Protein AF-0000000086684716 (afdb_homodimer)

Radius of gyration: 20.8 Å; Cα contacts (8 Å, |Δi|>4): 532; chains: 2; bounding box: 56×61×45 Å

Foldseek 3Di:
DDKWKWKWFAPDWPVLQVCCCVVDPNPFKDWDDDDRDSIIIIMGDADDPDPLVRVVVVCVSSVVSVIQTQFMDPDDQKDALCRVQVLLVHDSVVSVVDCVCCCVFDWDDDPNGTIGGNQSVQVSQCPDDDPSVPVRPPPPHCSRVVVNVVSVVVVVCVVPVVCVVVVCVVVVD/DDKWKWKWFAPDWPVLQVCCCVVDPNPFKDWDDDPRDSIIIIMGDDDDPDPLVRVVVVCVSSVVSVIQTQFMDPDDQKDALCRVQVLLVHDSVVSVPDCVCCCVFDWDDDPNGTIGGNQSVQVSQCPDDDPSVPVRDPPDHCSRVVVNVVSVVVVVCVVPVVCVVVVCVVVVD

Secondary structure (DSSP, 8-state):
-EEEEEEEE-SS-HHHHHHHHHHSS-TTEEE---S--SEEEEEEEE--SSHHHHHHHHHHHHHHTTPEEEEEES--SEE-HHHHHHHHT--HHHHHSS-SSTT-S--EEETTEEEEEHHHHHHHHHHSSSTT----TT---THHHHHHHHHHHHHHHHH-GGGHHHHHHHHT-/-EEEEEEEE-SS-HHHHHHHHHHSS-TTEEE---S--SEEEEEEEE--SSHHHHHHHHHHHHHHTTPEEEEEES--SEE-HHHHHHHHT--HHHHHSS-SSTT-S--EEETTEEEEEHHHHHHHHHHSSSTT----SS---THHHHHHHHHHHHHHHHH-GGGHHHHHHHHT-

pLDDT: mean 77.09, std 14.39, range [44.06, 95.12]

Organism: NCBI:txid175570

Solvent-accessible surface area (backbone atoms only — not comparable to full-atom values): 19116 Å² total; per-residue (Å²): 110,43,77,41,36,37,35,26,40,38,95,53,63,60,74,71,46,46,44,47,44,64,70,41,91,49,81,41,58,46,72,56,88,64,73,90,48,60,55,43,45,33,34,34,58,34,78,47,98,40,64,57,56,30,50,48,52,50,48,51,54,40,42,75,53,69,33,44,70,62,39,44,36,94,65,70,44,53,32,22,60,76,50,50,14,60,55,67,72,40,58,59,71,61,51,68,79,42,56,73,46,64,76,67,43,70,69,43,77,37,78,89,37,63,34,32,42,48,54,48,48,52,53,46,39,69,66,44,86,64,80,63,52,51,70,53,61,91,59,75,61,58,55,45,52,42,51,32,38,27,42,48,39,32,52,49,30,71,75,36,64,84,42,46,64,42,40,34,57,57,52,70,102,111,41,76,40,35,36,35,26,40,37,96,54,64,60,74,70,47,45,44,48,44,64,70,41,91,47,82,41,58,45,71,56,90,62,75,90,48,59,54,43,45,33,35,34,58,33,79,48,96,41,65,57,55,31,50,50,53,49,49,51,53,40,42,75,54,71,31,43,72,62,39,46,37,93,63,72,42,53,31,23,61,75,50,50,14,59,56,65,72,39,56,58,71,59,50,72,77,44,58,71,49,64,75,68,43,70,69,43,76,36,76,90,38,63,34,31,40,47,52,47,48,51,53,45,40,70,67,46,86,65,80,64,52,50,70,53,61,90,59,77,62,59,55,44,50,42,51,31,40,27,42,48,39,33,52,50,31,71,75,36,64,83,43,46,64,42,41,35,58,58,52,71,101

Nearest PDB structures (foldseek):
  7bfe-assembly1_E  TM=6.330E-01  e=3.824E-02  Thermus thermophilus HB8
  6mr3-assembly2_C-2  TM=5.051E-01  e=1.276E-01  Streptococcus mutans UA159
  5vdf-assembly6_C  TM=6.055E-01  e=1.117E+00  Saccharomyces cerevisiae S288C
  1hwu-assembly3_C  TM=4.631E-01  e=5.102E-01  Herbaspirillum seropedicae
  7oya-assembly1_v2  TM=4.044E-01  e=2.040E+00  Danio rerio

Sequence (346 aa):
MFQYGVRVAASRPRDALVAPLVRGTCTDAVVESGPATRRVLVYFDREATSLPAAVVTSVLDLEDSGLDCLAVGPDDDLVTLDVIAPRLGLSPGAVGDGPVFDGAVPAVECGGFRVFRWSDVVAWLRSAPGPAAREPAPAWPPVFAALNLALRLRRLIRADPGLVAAVRDLLGSMFQYGVRVAASRPRDALVAPLVRGTCTDAVVESGPATRRVLVYFDREATSLPAAVVTSVLDLEDSGLDCLAVGPDDDLVTLDVIAPRLGLSPGAVGDGPVFDGAVPAVECGGFRVFRWSDVVAWLRSAPGPAAREPAPAWPPVFAALNLALRLRRLIRADPGLVAAVRDLLGS

Structure (mmCIF, N/CA/C/O backbone):
data_AF-0000000086684716-model_v1
#
loop_
_entity.id
_entity.type
_entity.pdbx_description
1 polymer 'DNA-binding protein'
#
loop_
_atom_site.group_PDB
_atom_site.id
_atom_site.type_symbol
_atom_site.label_atom_id
_atom_site.label_alt_id
_atom_site.label_comp_id
_atom_site.label_asym_id
_atom_site.label_entity_id
_atom_site.label_seq_id
_atom_site.pdbx_PDB_ins_code
_atom_site.Cartn_x
_atom_site.Cartn_y
_atom_site.Cartn_z
_atom_site.occupancy
_atom_site.B_iso_or_equiv
_atom_site.auth_seq_id
_atom_site.auth_comp_id
_atom_site.auth_asym_id
_atom_site.auth_atom_id
_atom_site.pdbx_PDB_model_num
ATOM 1 N N . MET A 1 1 ? -18.016 19.766 3.488 1 92.19 1 MET A N 1
ATOM 2 C CA . MET A 1 1 ? -16.812 20 4.27 1 92.19 1 MET A CA 1
ATOM 3 C C . MET A 1 1 ? -16.234 18.688 4.777 1 92.19 1 MET A C 1
ATOM 5 O O . MET A 1 1 ? -16.969 17.828 5.285 1 92.19 1 MET A O 1
ATOM 9 N N . PHE A 1 2 ? -14.922 18.516 4.473 1 91.56 2 PHE A N 1
ATOM 10 C CA . PHE A 1 2 ? -14.25 17.281 4.883 1 91.56 2 PHE A CA 1
ATOM 11 C C . PHE A 1 2 ? -13.078 17.578 5.809 1 91.56 2 PHE A C 1
ATOM 13 O O . PHE A 1 2 ? -12.352 18.562 5.598 1 91.56 2 PHE A O 1
ATOM 20 N N . GLN A 1 3 ? -12.969 16.781 6.895 1 90.31 3 GLN A N 1
ATOM 21 C CA . GLN A 1 3 ? -11.883 16.938 7.863 1 90.31 3 GLN A CA 1
ATOM 22 C C . GLN A 1 3 ? -10.953 15.727 7.848 1 90.31 3 GLN A C 1
ATOM 24 O O . GLN A 1 3 ? -11.414 14.586 7.918 1 90.31 3 GLN A O 1
ATOM 29 N N . TYR A 1 4 ? -9.719 15.984 7.621 1 90.5 4 TYR A N 1
ATOM 30 C CA . TYR A 1 4 ? -8.695 14.945 7.574 1 90.5 4 TYR A CA 1
ATOM 31 C C . TYR A 1 4 ? -7.309 15.531 7.824 1 90.5 4 TYR A C 1
ATOM 33 O O . TYR A 1 4 ? -7.152 16.75 7.934 1 90.5 4 TYR A O 1
ATOM 41 N N . GLY A 1 5 ? -6.363 14.656 8.055 1 89.88 5 GLY A N 1
ATOM 42 C CA . GLY A 1 5 ? -4.973 15.047 8.234 1 89.88 5 GLY A CA 1
ATOM 43 C C . GLY A 1 5 ? -4.059 14.539 7.141 1 89.88 5 GLY A C 1
ATOM 44 O O . GLY A 1 5 ? -4.281 13.453 6.594 1 89.88 5 GLY A O 1
ATOM 45 N N . VAL A 1 6 ? -3.104 15.344 6.812 1 88.56 6 VAL A N 1
ATOM 46 C CA . VAL A 1 6 ? -2.068 14.938 5.871 1 88.56 6 VAL A CA 1
ATOM 47 C C . VAL A 1 6 ? -0.703 14.969 6.555 1 88.56 6 VAL A C 1
ATOM 49 O O . VAL A 1 6 ? -0.29 16 7.078 1 88.56 6 VAL A O 1
ATOM 52 N N . ARG A 1 7 ? -0.131 13.797 6.551 1 85.94 7 ARG A N 1
ATOM 53 C CA . ARG A 1 7 ? 1.248 13.742 7.027 1 85.94 7 ARG A CA 1
ATOM 54 C C . ARG A 1 7 ? 2.221 14.188 5.941 1 85.94 7 ARG A C 1
ATOM 56 O O . ARG A 1 7 ? 2.15 13.719 4.805 1 85.94 7 ARG A O 1
ATOM 63 N N . VAL A 1 8 ? 3.094 15.109 6.34 1 83.94 8 VAL A N 1
ATOM 64 C CA . VAL A 1 8 ? 4.016 15.656 5.352 1 83.94 8 VAL A CA 1
ATOM 65 C C . VAL A 1 8 ? 5.449 15.562 5.871 1 83.94 8 VAL A C 1
ATOM 67 O O . VAL A 1 8 ? 5.676 15.523 7.082 1 83.94 8 VAL A O 1
ATOM 70 N N . ALA A 1 9 ? 6.344 15.172 4.93 1 76.06 9 ALA A N 1
ATOM 71 C CA . ALA A 1 9 ? 7.773 15.25 5.219 1 76.06 9 ALA A CA 1
ATOM 72 C C . ALA A 1 9 ? 8.336 16.609 4.812 1 76.06 9 ALA A C 1
ATOM 74 O O . ALA A 1 9 ? 7.977 17.156 3.768 1 76.06 9 ALA A O 1
ATOM 75 N N . ALA A 1 10 ? 8.938 17.219 5.863 1 61.56 10 ALA A N 1
ATOM 76 C CA . ALA A 1 10 ? 9.57 18.5 5.57 1 61.56 10 ALA A CA 1
ATOM 77 C C . ALA A 1 10 ? 11.086 18.406 5.66 1 61.56 10 ALA A C 1
ATOM 79 O O . ALA A 1 10 ? 11.625 17.781 6.586 1 61.56 10 ALA A O 1
ATOM 80 N N . SER A 1 11 ? 11.711 18.531 4.441 1 58.75 11 SER A N 1
ATOM 81 C CA . SER A 1 11 ? 13.172 18.609 4.465 1 58.75 11 SER A CA 1
ATOM 82 C C . SER A 1 11 ? 13.641 19.844 5.23 1 58.75 11 SER A C 1
ATOM 84 O O . SER A 1 11 ? 14.812 19.953 5.594 1 58.75 11 SER A O 1
ATOM 86 N N . ARG A 1 12 ? 12.781 20.781 5.426 1 59.81 12 ARG A N 1
ATOM 87 C CA . ARG A 1 12 ? 13.133 22.031 6.082 1 59.81 12 ARG A CA 1
ATOM 88 C C . ARG A 1 12 ? 12.477 22.141 7.453 1 59.81 12 ARG A C 1
ATOM 90 O O . ARG A 1 12 ? 11.484 21.453 7.727 1 59.81 12 ARG A O 1
ATOM 97 N N . PRO A 1 13 ? 13.156 23 8.227 1 59.03 13 PRO A N 1
ATOM 98 C CA . PRO A 1 13 ? 12.555 23.234 9.547 1 59.03 13 PRO A CA 1
ATOM 99 C C . PRO A 1 13 ? 11.086 23.641 9.461 1 59.03 13 PRO A C 1
ATOM 101 O O . PRO A 1 13 ? 10.688 24.312 8.508 1 59.03 13 PRO A O 1
ATOM 104 N N . ARG A 1 14 ? 10.273 23.125 10.359 1 59.31 14 ARG A N 1
ATOM 105 C CA . ARG A 1 14 ? 8.828 23.312 10.469 1 59.31 14 ARG A CA 1
ATOM 106 C C . ARG A 1 14 ? 8.438 24.75 10.203 1 59.31 14 ARG A C 1
ATOM 108 O O . ARG A 1 14 ? 7.453 25.031 9.516 1 59.31 14 ARG A O 1
ATOM 115 N N . ASP A 1 15 ? 9.148 25.609 10.859 1 59.94 15 ASP A N 1
ATOM 116 C CA . ASP A 1 15 ? 8.789 27.016 10.781 1 59.94 15 ASP A CA 1
ATOM 117 C C . ASP A 1 15 ? 8.789 27.516 9.336 1 59.94 15 ASP A C 1
ATOM 119 O O . ASP A 1 15 ? 7.988 28.375 8.969 1 59.94 15 ASP A O 1
ATOM 123 N N . ALA A 1 16 ? 9.602 26.953 8.609 1 59.03 16 ALA A N 1
ATOM 124 C CA . ALA A 1 16 ? 9.703 27.406 7.223 1 59.03 16 ALA A CA 1
ATOM 125 C C . ALA A 1 16 ? 8.586 26.812 6.371 1 59.03 16 ALA A C 1
ATOM 127 O O . ALA A 1 16 ? 8.305 27.297 5.273 1 59.03 16 ALA A O 1
ATOM 128 N N . LEU A 1 17 ? 8.047 25.828 6.867 1 58.56 17 LEU A N 1
ATOM 129 C CA . LEU A 1 17 ? 7.051 25.109 6.086 1 58.56 17 LEU A CA 1
ATOM 130 C C . LEU A 1 17 ? 5.664 25.703 6.277 1 58.56 17 LEU A C 1
ATOM 132 O O . LEU A 1 17 ? 4.867 25.75 5.34 1 58.56 17 LEU A O 1
ATOM 136 N N . VAL A 1 18 ? 5.492 26.109 7.492 1 60.69 18 VAL A N 1
ATOM 137 C CA . VAL A 1 18 ? 4.148 26.516 7.887 1 60.69 18 VAL A CA 1
ATOM 138 C C . VAL A 1 18 ? 3.838 27.906 7.34 1 60.69 18 VAL A C 1
ATOM 140 O O . VAL A 1 18 ? 2.689 28.203 7.008 1 60.69 18 VAL A O 1
ATOM 143 N N . ALA A 1 19 ? 4.965 28.578 7.203 1 61.38 19 ALA A N 1
ATOM 144 C CA . ALA A 1 19 ? 4.723 29.969 6.836 1 61.38 19 ALA A CA 1
ATOM 145 C C . ALA A 1 19 ? 3.975 30.062 5.508 1 61.38 19 ALA A C 1
ATOM 147 O O . ALA A 1 19 ? 2.994 30.812 5.395 1 61.38 19 ALA A O 1
ATOM 148 N N . PRO A 1 20 ? 4.414 29.312 4.613 1 58.75 20 PRO A N 1
ATOM 149 C CA . PRO A 1 20 ? 3.684 29.5 3.355 1 58.75 20 PRO A CA 1
ATOM 150 C C . PRO A 1 20 ? 2.244 29 3.436 1 58.75 20 PRO A C 1
ATOM 152 O O . PRO A 1 20 ? 1.36 29.531 2.762 1 58.75 20 PRO A O 1
ATOM 155 N N . LEU A 1 21 ? 2.086 27.922 4.121 1 64.56 21 LEU A N 1
ATOM 156 C CA . LEU A 1 21 ? 0.72 27.422 4.238 1 64.56 21 LEU A CA 1
ATOM 157 C C . LEU A 1 21 ? -0.169 28.438 4.957 1 64.56 21 LEU A C 1
ATOM 159 O O . LEU A 1 21 ? -1.332 28.609 4.59 1 64.56 21 LEU A O 1
ATOM 163 N N . VAL A 1 22 ? 0.497 29.031 5.938 1 57.78 22 VAL A N 1
ATOM 164 C CA . VAL A 1 22 ? -0.258 29.984 6.746 1 57.78 22 VAL A CA 1
ATOM 165 C C . VAL A 1 22 ? -0.43 31.297 5.977 1 57.78 22 VAL A C 1
ATOM 167 O O . VAL A 1 22 ? -1.481 31.938 6.059 1 57.78 22 VAL A O 1
ATOM 170 N N . ARG A 1 23 ? 0.689 31.578 5.387 1 58 23 ARG A N 1
ATOM 171 C CA . ARG A 1 23 ?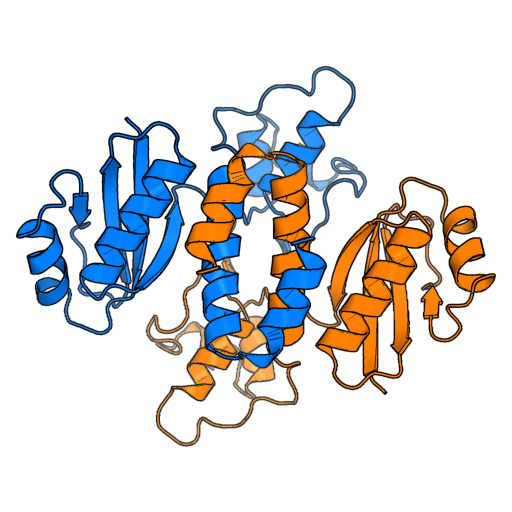 0.604 32.875 4.711 1 58 23 ARG A CA 1
ATOM 172 C C . ARG A 1 23 ? -0.192 32.75 3.416 1 58 23 ARG A C 1
ATOM 174 O O . ARG A 1 23 ? -0.684 33.75 2.893 1 58 23 ARG A O 1
ATOM 181 N N . GLY A 1 24 ? -0.236 31.547 2.918 1 58.28 24 GLY A N 1
ATOM 182 C CA . GLY A 1 24 ? -0.913 31.438 1.635 1 58.28 24 GLY A CA 1
ATOM 183 C C . GLY A 1 24 ? -2.418 31.297 1.764 1 58.28 24 GLY A C 1
ATOM 184 O O . GLY A 1 24 ? -2.996 31.672 2.783 1 58.28 24 GLY A O 1
ATOM 185 N N . THR A 1 25 ? -2.986 30.938 0.645 1 62.62 25 THR A N 1
ATOM 186 C CA . THR A 1 25 ? -4.418 30.875 0.377 1 62.62 25 THR A CA 1
ATOM 187 C C . THR A 1 25 ? -5.031 29.641 1.024 1 62.62 25 THR A C 1
ATOM 189 O O . THR A 1 25 ? -6.242 29.422 0.945 1 62.62 25 THR A O 1
ATOM 192 N N . CYS A 1 26 ? -4.066 28.906 1.756 1 74.06 26 CYS A N 1
ATOM 193 C CA . CYS A 1 26 ? -4.684 27.75 2.393 1 74.06 26 CYS A CA 1
ATOM 194 C C . CYS A 1 26 ? -5.219 28.109 3.773 1 74.06 26 CYS A C 1
ATOM 196 O O . CYS A 1 26 ? -4.473 28.094 4.754 1 74.06 26 CYS A O 1
ATOM 198 N N . THR A 1 27 ? -6.48 28.547 3.949 1 79.5 27 THR A N 1
ATOM 199 C CA . THR A 1 27 ? -7.078 29.062 5.176 1 79.5 27 THR A CA 1
ATOM 200 C C . THR A 1 27 ? -7.781 27.953 5.945 1 79.5 27 THR A C 1
ATOM 202 O O . THR A 1 27 ? -8.297 28.172 7.043 1 79.5 27 THR A O 1
ATOM 205 N N . ASP A 1 28 ? -7.727 26.844 5.41 1 89.81 28 ASP A N 1
ATOM 206 C CA . ASP A 1 28 ? -8.5 25.766 6.027 1 89.81 28 ASP A CA 1
ATOM 207 C C . ASP A 1 28 ? -7.578 24.688 6.57 1 89.81 28 ASP A C 1
ATOM 209 O O . ASP A 1 28 ? -7.984 23.516 6.691 1 89.81 28 ASP A O 1
ATOM 213 N N . ALA A 1 29 ? -6.281 25.062 6.789 1 89 29 ALA A N 1
ATOM 214 C CA . ALA A 1 29 ? -5.289 24.109 7.27 1 89 29 ALA A CA 1
ATOM 215 C C . ALA A 1 29 ? -4.684 24.562 8.594 1 89 29 ALA A C 1
ATOM 217 O O . ALA A 1 29 ? -4.461 25.75 8.812 1 89 29 ALA A O 1
ATOM 218 N N . VAL A 1 30 ? -4.453 23.547 9.492 1 83.69 30 VAL A N 1
ATOM 219 C CA . VAL A 1 30 ? -3.768 23.781 10.758 1 83.69 30 VAL A CA 1
ATOM 220 C C . VAL A 1 30 ? -2.602 22.812 10.914 1 83.69 30 VAL A C 1
ATOM 222 O O . VAL A 1 30 ? -2.777 21.594 10.781 1 83.69 30 VAL A O 1
ATOM 225 N N . VAL A 1 31 ? -1.445 23.312 11.094 1 80.75 31 VAL A N 1
ATOM 226 C CA . VAL A 1 31 ? -0.27 22.469 11.297 1 80.75 31 VAL A CA 1
ATOM 227 C C . VAL A 1 31 ? -0.172 22.062 12.766 1 80.75 31 VAL A C 1
ATOM 229 O O . VAL A 1 31 ? -0.285 22.906 13.656 1 80.75 31 VAL A O 1
ATOM 232 N N . GLU A 1 32 ? -0.204 20.703 12.906 1 77.44 32 GLU A N 1
ATOM 233 C CA . GLU A 1 32 ? -0.081 20.203 14.273 1 77.44 32 GLU A CA 1
ATOM 234 C C . GLU A 1 32 ? 1.188 20.734 14.938 1 77.44 32 GLU A C 1
ATOM 236 O O . GLU A 1 32 ? 2.238 20.828 14.297 1 77.44 32 GLU A O 1
ATOM 241 N N . SER A 1 33 ? 0.919 21.219 16.203 1 62.5 33 SER A N 1
ATOM 242 C CA . SER A 1 33 ? 2.006 21.703 17.047 1 62.5 33 SER A CA 1
ATOM 243 C C . SER A 1 33 ? 2.812 20.547 17.625 1 62.5 33 SER A C 1
ATOM 245 O O . SER A 1 33 ? 2.271 19.469 17.859 1 62.5 33 SER A O 1
ATOM 247 N N . GLY A 1 34 ? 4.074 20.266 17.141 1 58.09 34 GLY A N 1
ATOM 248 C CA . GLY A 1 34 ? 4.879 19.25 17.797 1 58.09 34 GLY A CA 1
ATOM 249 C C . GLY A 1 34 ? 6.359 19.375 17.5 1 58.09 34 GLY A C 1
ATOM 250 O O . GLY A 1 34 ? 6.781 20.297 16.812 1 58.09 34 GLY A O 1
ATOM 251 N N . PRO A 1 35 ? 6.957 18.594 18.344 1 55.22 35 PRO A N 1
ATOM 252 C CA . PRO A 1 35 ? 8.406 18.688 18.203 1 55.22 35 PRO A CA 1
ATOM 253 C C . PRO A 1 35 ? 8.867 18.594 16.75 1 55.22 35 PRO A C 1
ATOM 255 O O . PRO A 1 35 ? 8.148 18.062 15.906 1 55.22 35 PRO A O 1
ATOM 258 N N . ALA A 1 36 ? 9.836 19.438 16.641 1 51.44 36 ALA A N 1
ATOM 259 C CA . ALA A 1 36 ? 10.477 19.531 15.328 1 51.44 36 ALA A CA 1
ATOM 260 C C . ALA A 1 36 ? 10.781 18.141 14.766 1 51.44 36 ALA A C 1
ATOM 262 O O . ALA A 1 36 ? 11.664 17.438 15.266 1 51.44 36 ALA A O 1
ATOM 263 N N . THR A 1 37 ? 9.711 17.359 14.32 1 59.56 37 THR A N 1
ATOM 264 C CA . THR A 1 37 ? 10.078 16.172 13.578 1 59.56 37 THR A CA 1
ATOM 265 C C . THR A 1 37 ? 10.039 16.422 12.07 1 59.56 37 THR A C 1
ATOM 267 O O . THR A 1 37 ? 9.594 17.484 11.633 1 59.56 37 THR A O 1
ATOM 270 N N . ARG A 1 38 ? 10.922 15.727 11.359 1 64.38 38 ARG A N 1
ATOM 271 C CA . ARG A 1 38 ? 10.945 15.789 9.906 1 64.38 38 ARG A CA 1
ATOM 272 C C . ARG A 1 38 ? 9.586 15.414 9.312 1 64.38 38 ARG A C 1
ATOM 274 O O . ARG A 1 38 ? 9.391 15.484 8.102 1 64.38 38 ARG A O 1
ATOM 281 N N . ARG A 1 39 ? 8.641 15.195 10.266 1 71.56 39 ARG A N 1
ATOM 282 C CA . ARG A 1 39 ? 7.301 14.852 9.789 1 71.56 39 ARG A CA 1
ATOM 283 C C . ARG A 1 39 ? 6.23 15.594 10.578 1 71.56 39 ARG A C 1
ATOM 285 O O . ARG A 1 39 ? 6.297 15.672 11.812 1 71.56 39 ARG A O 1
ATOM 292 N N . VAL A 1 40 ? 5.441 16.375 9.875 1 77.75 40 VAL A N 1
ATOM 293 C CA . VAL A 1 40 ? 4.406 17.203 10.484 1 77.75 40 VAL A CA 1
ATOM 294 C C . VAL A 1 40 ? 3.033 16.766 9.984 1 77.75 40 VAL A C 1
ATOM 296 O O . VAL A 1 40 ? 2.902 16.281 8.859 1 77.75 40 VAL A O 1
ATOM 299 N N . LEU A 1 41 ? 2.121 16.828 10.938 1 85 41 LEU A N 1
ATOM 300 C CA . LEU A 1 41 ? 0.731 16.594 10.57 1 85 41 LEU A CA 1
ATOM 301 C C . LEU A 1 41 ? 0.005 17.906 10.305 1 85 41 LEU A C 1
ATOM 303 O O . LEU A 1 41 ? 0.074 18.828 11.125 1 85 41 LEU A O 1
ATOM 307 N N . VAL A 1 42 ? -0.596 17.969 9.125 1 87.38 42 VAL A N 1
ATOM 308 C CA . VAL A 1 42 ? -1.408 19.125 8.758 1 87.38 42 VAL A CA 1
ATOM 309 C C . VAL A 1 42 ? -2.881 18.719 8.703 1 87.38 42 VAL A C 1
ATOM 311 O O . VAL A 1 42 ? -3.258 17.828 7.949 1 87.38 42 VAL A O 1
ATOM 314 N N . TYR A 1 43 ? -3.648 19.406 9.508 1 89.56 43 TYR A N 1
ATOM 315 C CA . TYR A 1 43 ? -5.082 19.141 9.523 1 89.56 43 TYR A CA 1
ATOM 316 C C . TYR A 1 43 ? -5.82 20.078 8.57 1 89.56 43 TYR A C 1
ATOM 318 O O . TYR A 1 43 ? -5.527 21.266 8.516 1 89.56 43 TYR A O 1
ATOM 326 N N . PHE A 1 44 ? -6.781 19.469 7.848 1 91.31 44 PHE A N 1
ATOM 327 C CA . PHE A 1 44 ? -7.559 20.25 6.895 1 91.31 44 PHE A CA 1
ATOM 328 C C . PHE A 1 44 ? -9.039 20.234 7.258 1 91.31 44 PHE A C 1
ATOM 330 O O . PHE A 1 44 ? -9.562 19.203 7.711 1 91.31 44 PHE A O 1
ATOM 337 N N . ASP A 1 45 ? -9.68 21.359 7.148 1 92.88 45 ASP A N 1
ATOM 338 C CA . ASP A 1 45 ? -11.125 21.516 7.012 1 92.88 45 ASP A CA 1
ATOM 339 C C . ASP A 1 45 ? -11.492 22.078 5.641 1 92.88 45 ASP A C 1
ATOM 341 O O . ASP A 1 45 ? -11.789 23.266 5.512 1 92.88 45 ASP A O 1
ATOM 345 N N . ARG A 1 46 ? -11.594 21.219 4.629 1 92 46 ARG A N 1
ATOM 346 C CA . ARG A 1 46 ? -11.602 21.641 3.234 1 92 46 ARG A CA 1
ATOM 347 C C . ARG A 1 46 ? -12.992 21.484 2.623 1 92 46 ARG A C 1
ATOM 349 O O . ARG A 1 46 ? -13.609 20.422 2.756 1 92 46 ARG A O 1
ATOM 356 N N . GLU A 1 47 ? -13.469 22.562 2.039 1 93.31 47 GLU A N 1
ATOM 357 C CA . GLU A 1 47 ? -14.688 22.484 1.235 1 93.31 47 GLU A CA 1
ATOM 358 C C . GLU A 1 47 ? -14.391 21.891 -0.144 1 93.31 47 GLU A C 1
ATOM 360 O O . GLU A 1 47 ? -13.523 22.391 -0.865 1 93.31 47 GLU A O 1
ATOM 365 N N . ALA A 1 48 ? -15.102 20.812 -0.456 1 94.75 48 ALA A N 1
ATOM 366 C CA . ALA A 1 48 ? -14.984 20.156 -1.755 1 94.75 48 ALA A CA 1
ATOM 367 C C . ALA A 1 48 ? -16.25 19.359 -2.082 1 94.75 48 ALA A C 1
ATOM 369 O O . ALA A 1 48 ? -17.125 19.219 -1.235 1 94.75 48 ALA A O 1
ATOM 370 N N . THR A 1 49 ? -16.344 18.891 -3.332 1 94.62 49 THR A N 1
ATOM 371 C CA . THR A 1 49 ? -17.5 18.141 -3.775 1 94.62 49 THR A CA 1
ATOM 372 C C . THR A 1 49 ? -17.438 16.703 -3.268 1 94.62 49 THR A C 1
ATOM 374 O O . THR A 1 49 ? -18.453 16 -3.219 1 94.62 49 THR A O 1
ATOM 377 N N . SER A 1 50 ? -16.234 16.266 -2.893 1 92.94 50 SER A N 1
ATOM 378 C CA . SER A 1 50 ? -16.016 14.914 -2.375 1 92.94 50 SER A CA 1
ATOM 379 C C . SER A 1 50 ? -14.75 14.836 -1.536 1 92.94 50 SER A C 1
ATOM 381 O O . SER A 1 50 ? -13.898 15.719 -1.611 1 92.94 50 SER A O 1
ATOM 383 N N . LEU A 1 51 ? -14.648 13.805 -0.782 1 91.25 51 LEU A N 1
ATOM 384 C CA . LEU A 1 51 ? -13.469 13.609 0.057 1 91.25 51 LEU A CA 1
ATOM 385 C C . LEU A 1 51 ? -12.219 13.43 -0.795 1 91.25 51 LEU A C 1
ATOM 387 O O . LEU A 1 51 ? -11.195 14.062 -0.541 1 91.25 51 LEU A O 1
ATOM 391 N N . PRO A 1 52 ? -12.281 12.625 -1.87 1 93.62 52 PRO A N 1
ATOM 392 C CA . PRO A 1 52 ? -11.094 12.523 -2.717 1 93.62 52 PRO A CA 1
ATOM 393 C C . PRO A 1 52 ? -10.664 13.867 -3.309 1 93.62 52 PRO A C 1
ATOM 395 O O . PRO A 1 52 ? -9.469 14.172 -3.357 1 93.62 52 PRO A O 1
ATOM 398 N N . ALA A 1 53 ? -11.641 14.617 -3.686 1 94.56 53 ALA A N 1
ATOM 399 C CA . ALA A 1 53 ? -11.32 15.93 -4.242 1 94.56 53 ALA A CA 1
ATOM 400 C C . ALA A 1 53 ? -10.656 16.812 -3.193 1 94.56 53 ALA A C 1
ATOM 402 O O . ALA A 1 53 ? -9.711 17.547 -3.5 1 94.56 53 ALA A O 1
ATOM 403 N N . ALA A 1 54 ? -11.188 16.734 -2.002 1 94.44 54 ALA A N 1
ATOM 404 C CA . ALA A 1 54 ? -10.617 17.516 -0.913 1 94.44 54 ALA A CA 1
ATOM 405 C C . ALA A 1 54 ? -9.156 17.141 -0.673 1 94.44 54 ALA A C 1
ATOM 407 O O . ALA A 1 54 ? -8.297 18 -0.523 1 94.44 54 ALA A O 1
ATOM 408 N N . VAL A 1 55 ? -8.852 15.898 -0.695 1 93.5 55 VAL A N 1
ATOM 409 C CA . VAL A 1 55 ? -7.504 15.406 -0.429 1 93.5 55 VAL A CA 1
ATOM 410 C C . VAL A 1 55 ? -6.574 15.812 -1.57 1 93.5 55 VAL A C 1
ATOM 412 O O . VAL A 1 55 ? -5.473 16.312 -1.334 1 93.5 55 VAL A O 1
ATOM 415 N N . VAL A 1 56 ? -7.031 15.695 -2.773 1 95.12 56 VAL A N 1
ATOM 416 C CA . VAL A 1 56 ? -6.199 16.016 -3.928 1 95.12 56 VAL A CA 1
ATOM 417 C C . VAL A 1 56 ? -5.805 17.484 -3.891 1 95.12 56 VAL A C 1
ATOM 419 O O . VAL A 1 56 ? -4.629 17.828 -4.047 1 95.12 56 VAL A O 1
ATOM 422 N N . THR A 1 57 ? -6.781 18.312 -3.643 1 93.12 57 THR A N 1
ATOM 423 C CA . THR A 1 57 ? -6.5 19.75 -3.646 1 93.12 57 THR A CA 1
ATOM 424 C C . THR A 1 57 ? -5.59 20.125 -2.479 1 93.12 57 THR A C 1
ATOM 426 O O . THR A 1 57 ? -4.73 21 -2.607 1 93.12 57 THR A O 1
ATOM 429 N N . SER A 1 58 ? -5.785 19.469 -1.368 1 92.69 58 SER A N 1
ATOM 430 C CA . SER A 1 58 ? -4.914 19.75 -0.235 1 92.69 58 SER A CA 1
ATOM 431 C C . SER A 1 58 ? -3.486 19.297 -0.498 1 92.69 58 SER A C 1
ATOM 433 O O . SER A 1 58 ? -2.527 19.953 -0.095 1 92.69 58 SER A O 1
ATOM 435 N N . VAL A 1 59 ? -3.311 18.156 -1.146 1 91.88 59 VAL A N 1
ATOM 436 C CA . VAL A 1 59 ? -1.988 17.641 -1.496 1 91.88 59 VAL A CA 1
ATOM 437 C C . VAL A 1 59 ? -1.292 18.625 -2.439 1 91.88 59 VAL A C 1
ATOM 439 O O . VAL A 1 59 ? -0.112 18.938 -2.262 1 91.88 59 VAL A O 1
ATOM 442 N N . LEU A 1 60 ? -2.027 19.172 -3.408 1 89.75 60 LEU A N 1
ATOM 443 C CA . LEU A 1 60 ? -1.468 20.141 -4.34 1 89.75 60 LEU A CA 1
ATOM 444 C C . LEU A 1 60 ? -1.028 21.406 -3.604 1 89.75 60 LEU A C 1
ATOM 446 O O . LEU A 1 60 ? 0.058 21.938 -3.859 1 89.75 60 LEU A O 1
ATOM 450 N N . ASP A 1 61 ? -1.834 21.844 -2.709 1 87.75 61 ASP A N 1
ATOM 451 C CA . ASP A 1 61 ? -1.5 23.031 -1.934 1 87.75 61 ASP A CA 1
ATOM 452 C C . ASP A 1 61 ? -0.228 22.812 -1.116 1 87.75 61 ASP A C 1
ATOM 454 O O . ASP A 1 61 ? 0.638 23.688 -1.063 1 87.75 61 ASP A O 1
ATOM 458 N N . LEU A 1 62 ? -0.169 21.672 -0.5 1 88.06 62 L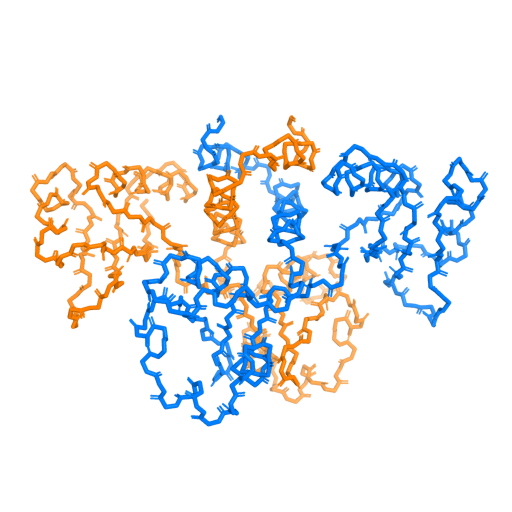EU A N 1
ATOM 459 C CA . LEU A 1 62 ? 0.992 21.359 0.327 1 88.06 62 LEU A CA 1
ATOM 460 C C . LEU A 1 62 ? 2.252 21.25 -0.524 1 88.06 62 LEU A C 1
ATOM 462 O O . LEU A 1 62 ? 3.301 21.797 -0.161 1 88.06 62 LEU A O 1
ATOM 466 N N . GLU A 1 63 ? 2.17 20.594 -1.604 1 86.31 63 GLU A N 1
ATOM 467 C CA . GLU A 1 63 ? 3.33 20.422 -2.469 1 86.31 63 GLU A CA 1
ATOM 468 C C . GLU A 1 63 ? 3.764 21.734 -3.102 1 86.31 63 GLU A C 1
ATOM 470 O O . GLU A 1 63 ? 4.957 21.969 -3.299 1 86.31 63 GLU A O 1
ATOM 475 N N . ASP A 1 64 ? 2.814 22.562 -3.42 1 83.62 64 ASP A N 1
ATOM 476 C CA . ASP A 1 64 ? 3.121 23.891 -3.922 1 83.62 64 ASP A CA 1
ATOM 477 C C . ASP A 1 64 ? 3.881 24.719 -2.881 1 83.62 64 ASP A C 1
ATOM 479 O O . ASP A 1 64 ? 4.602 25.656 -3.227 1 83.62 64 ASP A O 1
ATOM 483 N N . SER A 1 65 ? 3.75 24.328 -1.685 1 79.38 65 SER A N 1
ATOM 484 C CA . SER A 1 65 ? 4.438 25.031 -0.598 1 79.38 65 SER A CA 1
ATOM 485 C C . SER A 1 65 ? 5.762 24.344 -0.26 1 79.38 65 SER A C 1
ATOM 487 O O . SER A 1 65 ? 6.41 24.703 0.725 1 79.38 65 SER A O 1
ATOM 489 N N . GLY A 1 66 ? 6.066 23.266 -0.974 1 79.69 66 GLY A N 1
ATOM 490 C CA . GLY A 1 66 ? 7.363 22.641 -0.808 1 79.69 66 GLY A CA 1
ATOM 491 C C . GLY A 1 66 ? 7.328 21.453 0.136 1 79.69 66 GLY A C 1
ATOM 492 O O . GLY A 1 66 ? 8.375 20.953 0.566 1 79.69 66 GLY A O 1
ATOM 493 N N . LEU A 1 67 ? 6.141 21.016 0.492 1 82.31 67 LEU A N 1
ATOM 494 C CA . LEU A 1 67 ? 6 19.875 1.394 1 82.31 67 LEU A CA 1
ATOM 495 C C . LEU A 1 67 ? 5.672 18.609 0.618 1 82.31 67 LEU A C 1
ATOM 497 O O . LEU A 1 67 ? 4.902 18.641 -0.345 1 82.31 67 LEU A O 1
ATOM 501 N N . ASP A 1 68 ? 6.273 17.5 1.043 1 84.62 68 ASP A N 1
ATOM 502 C CA . ASP A 1 68 ? 5.98 16.203 0.449 1 84.62 68 ASP A CA 1
ATOM 503 C C . ASP A 1 68 ? 4.93 15.453 1.262 1 84.62 68 ASP A C 1
ATOM 505 O O . ASP A 1 68 ? 5.113 15.211 2.455 1 84.62 68 ASP A O 1
ATOM 509 N N . CYS A 1 69 ? 3.881 15.18 0.579 1 89.19 69 CYS A N 1
ATOM 510 C CA . CYS A 1 69 ? 2.805 14.469 1.262 1 89.19 69 CYS A CA 1
ATOM 511 C C . CYS A 1 69 ? 3.115 12.977 1.368 1 89.19 69 CYS A C 1
ATOM 513 O O . CYS A 1 69 ? 3.381 12.32 0.359 1 89.19 69 CYS A O 1
ATOM 515 N N . LEU A 1 70 ? 3.041 12.461 2.576 1 85.81 70 LEU A N 1
ATOM 516 C CA . LEU A 1 70 ? 3.41 11.07 2.832 1 85.81 70 LEU A CA 1
ATOM 517 C C . LEU A 1 70 ? 2.172 10.195 2.941 1 85.81 70 LEU A C 1
ATOM 519 O O . LEU A 1 70 ? 2.15 9.078 2.418 1 85.81 70 LEU A O 1
ATOM 523 N N . ALA A 1 71 ? 1.214 10.68 3.611 1 88.75 71 ALA A N 1
ATOM 524 C CA . ALA A 1 71 ? -0 9.891 3.83 1 88.75 71 ALA A CA 1
ATOM 525 C C . ALA A 1 71 ? -1.154 10.781 4.277 1 88.75 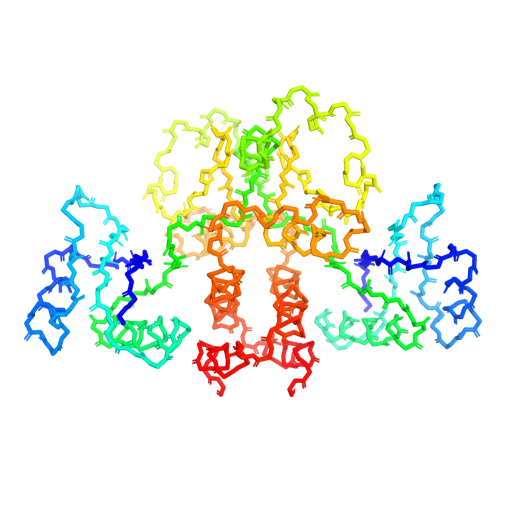71 ALA A C 1
ATOM 527 O O . ALA A 1 71 ? -0.935 11.875 4.816 1 88.75 71 ALA A O 1
ATOM 528 N N . VAL A 1 72 ? -2.297 10.305 3.992 1 90.06 72 VAL A N 1
ATOM 529 C CA . VAL A 1 72 ? -3.512 10.992 4.418 1 90.06 72 VAL A CA 1
ATOM 530 C C . VAL A 1 72 ? -4.281 10.117 5.402 1 90.06 72 VAL A C 1
ATOM 532 O O . VAL A 1 72 ? -4.301 8.891 5.27 1 90.06 72 VAL A O 1
ATOM 535 N N . GLY A 1 73 ? -4.699 10.625 6.48 1 81.5 73 GLY A N 1
ATOM 536 C CA . GLY A 1 73 ? -5.41 9.867 7.496 1 81.5 73 GLY A CA 1
ATOM 537 C C . GLY A 1 73 ? -6.754 10.469 7.859 1 81.5 73 GLY A C 1
ATOM 538 O O . GLY A 1 73 ? -7.184 11.453 7.25 1 81.5 73 GLY A O 1
ATOM 539 N N . PRO A 1 74 ? -7.473 9.859 8.938 1 61.66 74 PRO A N 1
ATOM 540 C CA . PRO A 1 74 ? -7.047 9.188 10.172 1 61.66 74 PRO A CA 1
ATOM 541 C C . PRO A 1 74 ? -6.645 7.727 9.938 1 61.66 74 PRO A C 1
ATOM 543 O O . PRO A 1 74 ? -6.074 7.094 10.828 1 61.66 74 PRO A O 1
ATOM 546 N N . ASP A 1 75 ? -6.809 7.141 8.672 1 61.41 75 ASP A N 1
ATOM 547 C CA . ASP A 1 75 ? -6.805 5.684 8.766 1 61.41 75 ASP A CA 1
ATOM 548 C C . ASP A 1 75 ? -5.477 5.105 8.281 1 61.41 75 ASP A C 1
ATOM 550 O O . ASP A 1 75 ? -4.836 5.672 7.395 1 61.41 75 ASP A O 1
ATOM 554 N N . ASP A 1 76 ? -4.781 4.246 9.297 1 69.62 76 ASP A N 1
ATOM 555 C CA . ASP A 1 76 ? -3.771 3.332 8.773 1 69.62 76 ASP A CA 1
ATOM 556 C C . ASP A 1 76 ? -4.41 2.039 8.273 1 69.62 76 ASP A C 1
ATOM 558 O O . ASP A 1 76 ? -5.051 1.317 9.039 1 69.62 76 ASP A O 1
ATOM 562 N N . ASP A 1 77 ? -4.48 1.742 7.098 1 81.31 77 ASP A N 1
ATOM 563 C CA . ASP A 1 77 ? -5.09 0.593 6.438 1 81.31 77 ASP A CA 1
ATOM 564 C C . ASP A 1 77 ? -4.531 -0.718 6.984 1 81.31 77 ASP A C 1
ATOM 566 O O . ASP A 1 77 ? -5.16 -1.77 6.855 1 81.31 77 ASP A O 1
ATOM 570 N N . LEU A 1 78 ? -3.43 -0.648 7.668 1 85.06 78 LEU A N 1
ATOM 571 C CA . LEU A 1 78 ? -2.846 -1.853 8.25 1 85.06 78 LEU A CA 1
ATOM 572 C C . LEU A 1 78 ? -3.381 -2.094 9.656 1 85.06 78 LEU A C 1
ATOM 574 O O . LEU A 1 78 ? -3.289 -1.217 10.516 1 85.06 78 LEU A O 1
ATOM 578 N N . VAL A 1 79 ? -3.967 -3.275 9.812 1 84.44 79 VAL A N 1
ATOM 579 C CA . VAL A 1 79 ? -4.609 -3.588 11.086 1 84.44 79 VAL A CA 1
ATOM 580 C C . VAL A 1 79 ? -4.281 -5.023 11.492 1 84.44 79 VAL A C 1
ATOM 582 O O . VAL A 1 79 ? -3.965 -5.859 10.641 1 84.44 79 VAL A O 1
ATOM 585 N N . THR A 1 80 ? -4.297 -5.215 12.781 1 84 80 THR A N 1
ATOM 586 C CA . THR A 1 80 ? -4.219 -6.566 13.336 1 84 80 THR A CA 1
ATOM 587 C C . THR A 1 80 ? -5.59 -7.039 13.805 1 84 80 THR A C 1
ATOM 589 O O . THR A 1 80 ? -6.555 -6.27 13.797 1 84 80 THR A O 1
ATOM 592 N N . LEU A 1 81 ? -5.555 -8.297 14.211 1 81.56 81 LEU A N 1
ATOM 593 C CA . LEU A 1 81 ? -6.812 -8.867 14.688 1 81.56 81 LEU A CA 1
ATOM 594 C C . LEU A 1 81 ? -7.32 -8.117 15.914 1 81.56 81 LEU A C 1
ATOM 596 O O . LEU A 1 81 ? -8.531 -7.969 16.094 1 81.56 81 LEU A O 1
ATOM 600 N N . ASP A 1 82 ? -6.371 -7.637 16.719 1 80.31 82 ASP A N 1
ATOM 601 C CA . ASP A 1 82 ? -6.73 -6.918 17.938 1 80.31 82 ASP A CA 1
ATOM 602 C C . ASP A 1 82 ? -7.418 -5.594 17.609 1 80.31 82 ASP A C 1
ATOM 604 O O . ASP A 1 82 ? -8.133 -5.039 18.438 1 80.31 82 ASP A O 1
ATOM 608 N N . VAL A 1 83 ? -7.203 -5.074 16.484 1 80.69 83 VAL A N 1
ATOM 609 C CA . VAL A 1 83 ? -7.844 -3.84 16.031 1 80.69 83 VAL A CA 1
ATOM 610 C C . VAL A 1 83 ? -9.148 -4.164 15.312 1 80.69 83 VAL A C 1
ATOM 612 O O . VAL A 1 83 ? -10.148 -3.461 15.477 1 80.69 83 VAL A O 1
ATOM 615 N N . ILE A 1 84 ? -9.156 -5.223 14.523 1 82.5 84 ILE A N 1
ATOM 616 C CA . ILE A 1 84 ? -10.305 -5.602 13.703 1 82.5 84 ILE A CA 1
ATOM 617 C C . ILE A 1 84 ? -11.469 -5.996 14.609 1 82.5 84 ILE A C 1
ATOM 619 O O . ILE A 1 84 ? -12.609 -5.578 14.391 1 82.5 84 ILE A O 1
ATOM 623 N N . ALA A 1 85 ? -11.234 -6.707 15.617 1 82.88 85 ALA A N 1
ATOM 624 C CA . ALA A 1 85 ? -12.281 -7.277 16.453 1 82.88 85 ALA A CA 1
ATOM 625 C C . ALA A 1 85 ? -13.125 -6.18 17.094 1 82.88 85 ALA A C 1
ATOM 627 O O . ALA A 1 85 ? -14.352 -6.164 16.953 1 82.88 85 ALA A O 1
ATOM 628 N N . PRO A 1 86 ? -12.484 -5.266 17.781 1 79.69 86 PRO A N 1
ATOM 629 C CA . PRO A 1 86 ? -13.305 -4.211 18.391 1 79.69 86 PRO A CA 1
ATOM 630 C C . PRO A 1 86 ? -14.039 -3.373 17.344 1 79.69 86 PRO A C 1
ATOM 632 O O . PRO A 1 86 ? -15.164 -2.918 17.594 1 79.69 86 PRO A O 1
ATOM 635 N N . ARG A 1 87 ? -13.453 -3.178 16.219 1 79.5 87 ARG A N 1
ATOM 636 C CA . ARG A 1 87 ? -14.102 -2.4 15.18 1 79.5 87 ARG A CA 1
ATOM 637 C C . ARG A 1 87 ? -15.367 -3.096 14.688 1 79.5 87 ARG A C 1
ATOM 639 O O . ARG A 1 87 ? -16.312 -2.439 14.242 1 79.5 87 ARG A O 1
ATOM 646 N N . LEU A 1 88 ? -15.375 -4.406 14.742 1 80.25 88 LEU A N 1
ATOM 647 C CA . LEU A 1 88 ? -16.516 -5.184 14.273 1 80.25 88 LEU A CA 1
ATOM 648 C C . LEU A 1 88 ? -17.469 -5.512 15.422 1 80.25 88 LEU A C 1
ATOM 650 O O . LEU A 1 88 ? -18.469 -6.188 15.219 1 80.25 88 LEU A O 1
ATOM 654 N N . GLY A 1 89 ? -17.109 -5.051 16.562 1 79.31 89 GLY A N 1
ATOM 655 C CA . GLY A 1 89 ? -17.922 -5.344 17.734 1 79.31 89 GLY A CA 1
ATOM 656 C C . GLY A 1 89 ? -17.781 -6.781 18.203 1 79.31 89 GLY A C 1
ATOM 657 O O . GLY A 1 89 ? -18.734 -7.344 18.766 1 79.31 89 GLY A O 1
ATOM 658 N N . LEU A 1 90 ? -16.734 -7.355 17.844 1 76.25 90 LEU A N 1
ATOM 659 C CA . LEU A 1 90 ? -16.484 -8.742 18.234 1 76.25 90 LEU A CA 1
ATOM 660 C C . LEU A 1 90 ? -15.492 -8.805 19.391 1 76.25 90 LEU A C 1
ATOM 662 O O . LEU A 1 90 ? -14.711 -7.871 19.594 1 76.25 90 LEU A O 1
ATOM 666 N N . SER A 1 91 ? -15.609 -9.891 20.203 1 72.38 91 SER A N 1
ATOM 667 C CA . SER A 1 91 ? -14.586 -10.133 21.219 1 72.38 91 SER A CA 1
ATOM 668 C C . SER A 1 91 ? -13.25 -10.508 20.578 1 72.38 91 SER A C 1
ATOM 670 O O . SER A 1 91 ? -13.219 -11.086 19.484 1 72.38 91 SER A O 1
ATOM 672 N N . PRO A 1 92 ? -12.047 -10.031 21.109 1 64.88 92 PRO A N 1
ATOM 673 C CA . PRO A 1 92 ? -10.734 -10.336 20.547 1 64.88 92 PRO A CA 1
ATOM 674 C C . PRO A 1 92 ? -10.57 -11.82 20.203 1 64.88 92 PRO A C 1
ATOM 676 O O . PRO A 1 92 ? -10.008 -12.156 19.156 1 64.88 92 PRO A O 1
ATOM 679 N N . GLY A 1 93 ? -10.883 -12.742 21 1 63.12 93 GLY A N 1
ATOM 680 C CA . GLY A 1 93 ? -10.75 -14.172 20.766 1 63.12 93 GLY A CA 1
ATOM 681 C C . GLY A 1 93 ? -11.672 -14.68 19.672 1 63.12 93 GLY A C 1
ATOM 682 O O . GLY A 1 93 ? -11.453 -15.758 19.125 1 63.12 93 GLY A O 1
ATOM 683 N N . ALA A 1 94 ? -12.625 -13.898 19.391 1 62.75 94 ALA A N 1
ATOM 684 C CA . ALA A 1 94 ? -13.617 -14.352 18.422 1 62.75 94 ALA A CA 1
ATOM 685 C C . ALA A 1 94 ? -13.094 -14.219 17 1 62.75 94 ALA A C 1
ATOM 687 O O . ALA A 1 94 ? -13.523 -14.953 16.109 1 62.75 94 ALA A O 1
ATOM 688 N N . VAL A 1 95 ? -12.164 -13.25 16.734 1 60.34 95 VAL A N 1
ATOM 689 C CA . VAL A 1 95 ? -11.625 -13.062 15.391 1 60.34 95 VAL A CA 1
ATOM 690 C C . VAL A 1 95 ? -10.477 -14.039 15.156 1 60.34 95 VAL A C 1
ATOM 692 O O . VAL A 1 95 ? -10.242 -14.477 14.031 1 60.34 95 VAL A O 1
ATOM 695 N N . GLY A 1 96 ? -9.609 -14.391 16.188 1 54.56 96 GLY A N 1
ATOM 696 C CA . GLY A 1 96 ? -8.375 -15.164 16.156 1 54.56 96 GLY A CA 1
ATOM 697 C C . GLY A 1 96 ? -8.578 -16.594 15.688 1 54.56 96 GLY A C 1
ATOM 698 O O . GLY A 1 96 ? -7.73 -17.141 14.984 1 54.56 96 GLY A O 1
ATOM 699 N N . ASP A 1 97 ? -9.297 -17.406 16.562 1 47.72 97 ASP A N 1
ATOM 700 C CA . ASP A 1 97 ? -9.641 -18.781 16.219 1 47.72 97 ASP A CA 1
ATOM 701 C C . ASP A 1 97 ? -10.281 -18.859 14.844 1 47.72 97 ASP A C 1
ATOM 703 O O . ASP A 1 97 ? -10.562 -19.953 14.344 1 47.72 97 ASP A O 1
ATOM 707 N N . GLY A 1 98 ? -11.18 -17.953 14.523 1 44.06 98 GLY A N 1
ATOM 708 C CA . GLY A 1 98 ? -12.141 -18.031 13.438 1 44.06 98 GLY A CA 1
ATOM 709 C C . GLY A 1 98 ? -11.492 -18.078 12.07 1 44.06 98 GLY A C 1
ATOM 710 O O . GLY A 1 98 ? -10.359 -17.625 11.898 1 44.06 98 GLY A O 1
ATOM 711 N N . PRO A 1 99 ? -11.836 -19.016 11.203 1 46.38 99 PRO A N 1
ATOM 712 C CA . PRO A 1 99 ? -12.227 -19 9.797 1 46.38 99 PRO A CA 1
ATOM 713 C C . PRO A 1 99 ? -12.531 -17.578 9.297 1 46.38 99 PRO A C 1
ATOM 715 O O . PRO A 1 99 ? -13.031 -17.406 8.18 1 46.38 99 PRO A O 1
ATOM 718 N N . VAL A 1 100 ? -12.555 -16.703 10.141 1 49.03 100 VAL A N 1
ATOM 719 C CA . VAL A 1 100 ? -13.438 -15.555 9.945 1 49.03 100 VAL A CA 1
ATOM 720 C C . VAL A 1 100 ? -13.344 -15.062 8.508 1 49.03 100 VAL A C 1
ATOM 722 O O . VAL A 1 100 ? -14.344 -14.641 7.918 1 49.03 100 VAL A O 1
ATOM 725 N N . PHE A 1 101 ? -12 -14.992 8.289 1 60.19 101 PHE A N 1
ATOM 726 C CA . PHE A 1 101 ? -12.023 -14.625 6.875 1 60.19 101 PHE A CA 1
ATOM 727 C C . PHE A 1 101 ? -11.969 -15.867 5.992 1 60.19 101 PHE A C 1
ATOM 729 O O . PHE A 1 101 ? -12.156 -15.781 4.777 1 60.19 101 PHE A O 1
ATOM 736 N N . ASP A 1 102 ? -11.961 -17.141 6.887 1 59.56 102 ASP A N 1
ATOM 737 C CA . ASP A 1 102 ? -11.812 -18.375 6.137 1 59.56 102 ASP A CA 1
ATOM 738 C C . ASP A 1 102 ? -10.961 -18.172 4.891 1 59.56 102 ASP A C 1
ATOM 740 O O . ASP A 1 102 ? -11.375 -18.531 3.783 1 59.56 102 ASP A O 1
ATOM 744 N N . GLY A 1 103 ? -9.859 -17.344 5.277 1 66.06 103 GLY A N 1
ATOM 745 C CA . GLY A 1 103 ? -8.984 -17.094 4.145 1 66.06 103 GLY A CA 1
ATOM 746 C C . GLY A 1 103 ? -9.539 -16.047 3.189 1 66.06 103 GLY A C 1
ATOM 747 O O . GLY A 1 103 ? -8.922 -15.766 2.16 1 66.06 103 GLY A O 1
ATOM 748 N N . ALA A 1 104 ? -10.695 -15.484 3.576 1 70.69 104 ALA A N 1
ATOM 749 C CA . ALA A 1 104 ? -11.359 -14.547 2.678 1 70.69 104 ALA A CA 1
ATOM 750 C C . ALA A 1 104 ? -10.602 -13.227 2.611 1 70.69 104 ALA A C 1
ATOM 752 O O . ALA A 1 104 ? -10.57 -12.57 1.563 1 70.69 104 ALA A O 1
ATOM 753 N N . VAL A 1 105 ? -10.031 -12.906 3.801 1 78.88 105 VAL A N 1
ATOM 754 C CA . VAL A 1 105 ? -9.234 -11.68 3.826 1 78.88 105 VAL A CA 1
ATOM 755 C C . VAL A 1 105 ? -7.75 -12.031 3.842 1 78.88 105 VAL A C 1
ATOM 757 O O . VAL A 1 105 ? -7.273 -12.703 4.762 1 78.88 105 VAL A O 1
ATOM 760 N N . PRO A 1 106 ? -7.07 -11.602 2.824 1 78.44 106 PRO A N 1
ATOM 761 C CA . PRO A 1 106 ? -5.648 -11.945 2.783 1 78.44 106 PRO A CA 1
ATOM 762 C C . PRO A 1 106 ? -4.871 -11.375 3.969 1 78.44 106 PRO A C 1
ATOM 764 O O . PRO A 1 106 ? -5.055 -10.211 4.328 1 78.44 106 PRO A O 1
ATOM 767 N N . ALA A 1 107 ? -4.094 -12.227 4.594 1 80.25 107 ALA A N 1
ATOM 768 C CA . ALA A 1 107 ? -3.197 -11.82 5.676 1 80.25 107 ALA A CA 1
ATOM 769 C C . ALA A 1 107 ? -1.764 -11.68 5.176 1 80.25 107 ALA A C 1
ATOM 771 O O . ALA A 1 107 ? -1.332 -12.414 4.285 1 80.25 107 ALA A O 1
ATOM 772 N N . VAL A 1 108 ? -1.104 -10.656 5.688 1 78.38 108 VAL A N 1
ATOM 773 C CA . VAL A 1 108 ? 0.316 -10.477 5.406 1 78.38 108 VAL A CA 1
ATOM 774 C C . VAL A 1 108 ? 1.137 -10.828 6.648 1 78.38 108 VAL A C 1
ATOM 776 O O . VAL A 1 108 ? 0.873 -10.312 7.738 1 78.38 108 VAL A O 1
ATOM 779 N N . GLU A 1 109 ? 1.985 -11.742 6.43 1 77.62 109 GLU A N 1
ATOM 780 C CA . GLU A 1 109 ? 2.887 -12.102 7.52 1 77.62 109 GLU A CA 1
ATOM 781 C C . GLU A 1 109 ? 4.035 -11.102 7.637 1 77.62 109 GLU A C 1
ATOM 783 O O . GLU A 1 109 ? 4.746 -10.852 6.664 1 77.62 109 GLU A O 1
ATOM 788 N N . CYS A 1 110 ? 4.176 -10.516 8.734 1 75.19 110 CYS A N 1
ATOM 789 C CA . CYS A 1 110 ? 5.219 -9.531 8.992 1 75.19 110 CYS A CA 1
ATOM 790 C C . CYS A 1 110 ? 5.855 -9.766 10.359 1 75.19 110 CYS A C 1
ATOM 792 O O . CYS A 1 110 ? 5.262 -9.453 11.391 1 75.19 110 CYS A O 1
ATOM 794 N N . GLY A 1 111 ? 7.117 -10.25 10.406 1 72.06 111 GLY A N 1
ATOM 795 C CA . GLY A 1 111 ? 7.836 -10.422 11.656 1 72.06 111 GLY A CA 1
ATOM 796 C C . GLY A 1 111 ? 7.117 -11.336 12.633 1 72.06 111 GLY A C 1
ATOM 797 O O . GLY A 1 111 ? 7.082 -11.062 13.836 1 72.06 111 GLY A O 1
ATOM 798 N N . GLY A 1 112 ? 6.316 -12.312 12.148 1 71.31 112 GLY A N 1
ATOM 799 C CA . GLY A 1 112 ? 5.645 -13.258 13.031 1 71.31 112 GLY A CA 1
ATOM 800 C C . GLY A 1 112 ? 4.207 -12.875 13.32 1 71.31 112 GLY A C 1
ATOM 801 O O . GLY A 1 112 ? 3.484 -13.625 13.992 1 71.31 112 GLY A O 1
ATOM 802 N N . PHE A 1 113 ? 3.893 -11.758 12.961 1 76 113 PHE A N 1
ATOM 803 C CA . PHE A 1 113 ? 2.51 -11.344 13.164 1 76 113 PHE A CA 1
ATOM 804 C C . PHE A 1 113 ? 1.769 -11.266 11.836 1 76 113 PHE A C 1
ATOM 806 O O . PHE A 1 113 ? 2.391 -11.133 10.781 1 76 113 PHE A O 1
ATOM 813 N N . ARG A 1 114 ? 0.486 -11.438 12 1 80.62 114 ARG A N 1
ATOM 814 C CA . ARG A 1 114 ? -0.365 -11.305 10.82 1 80.62 114 ARG A CA 1
ATOM 815 C C . ARG A 1 114 ? -1.031 -9.938 10.781 1 80.62 114 ARG A C 1
ATOM 817 O O . ARG A 1 114 ? -1.632 -9.5 11.766 1 80.62 114 ARG A O 1
ATOM 824 N N . VAL A 1 115 ? -0.851 -9.32 9.719 1 85.12 115 VAL A N 1
ATOM 825 C CA . VAL A 1 115 ? -1.455 -8.008 9.484 1 85.12 115 VAL A CA 1
ATOM 826 C C . VAL A 1 115 ? -2.467 -8.102 8.344 1 85.12 115 VAL A C 1
ATOM 828 O O . VAL A 1 115 ? -2.305 -8.914 7.426 1 85.12 115 VAL A O 1
ATOM 831 N N . PHE A 1 116 ? -3.506 -7.27 8.562 1 84.94 116 PHE A N 1
ATOM 832 C CA . PHE A 1 116 ? -4.559 -7.191 7.559 1 84.94 116 PHE A CA 1
ATOM 833 C C . PHE A 1 116 ? -4.727 -5.762 7.062 1 84.94 116 PHE A C 1
ATOM 835 O O . PHE A 1 116 ? -4.207 -4.824 7.668 1 84.94 116 PHE A O 1
ATOM 842 N N . ARG A 1 117 ? -5.344 -5.715 5.926 1 85.56 117 ARG A N 1
ATOM 843 C CA . ARG A 1 117 ? -5.773 -4.398 5.461 1 85.56 117 ARG A CA 1
ATOM 844 C C . ARG A 1 117 ? -7.25 -4.172 5.758 1 85.56 117 ARG A C 1
ATOM 846 O O . ARG A 1 117 ? -8.102 -4.988 5.391 1 85.56 117 ARG A O 1
ATOM 853 N N . TRP A 1 118 ? -7.434 -3.076 6.441 1 84.38 118 TRP A N 1
ATOM 854 C CA . TRP A 1 118 ? -8.812 -2.754 6.793 1 84.38 118 TRP A CA 1
ATOM 855 C C . TRP A 1 118 ? -9.68 -2.648 5.543 1 84.38 118 TRP A C 1
ATOM 857 O O . TRP A 1 118 ? -10.844 -3.059 5.551 1 84.38 118 TRP A O 1
ATOM 867 N N . SER A 1 119 ? -9.133 -2.092 4.5 1 83.31 119 SER A N 1
ATOM 868 C CA . SER A 1 119 ? -9.859 -1.989 3.24 1 83.31 119 SER A CA 1
ATOM 869 C C . SER A 1 119 ? -10.289 -3.363 2.738 1 83.31 119 SER A C 1
ATOM 871 O O . SER A 1 119 ? -11.375 -3.51 2.172 1 83.31 119 SER A O 1
ATOM 873 N N . ASP A 1 120 ? -9.438 -4.395 2.955 1 83.12 120 ASP A N 1
ATOM 874 C CA . ASP A 1 120 ? -9.797 -5.754 2.557 1 83.12 120 ASP A CA 1
ATOM 875 C C . ASP A 1 120 ? -10.875 -6.332 3.469 1 83.12 120 ASP A C 1
ATOM 877 O O . ASP A 1 120 ? -11.75 -7.07 3.014 1 83.12 120 ASP A O 1
ATOM 881 N N . VAL A 1 121 ? -10.766 -6.004 4.68 1 82.25 121 VAL A N 1
ATOM 882 C CA . VAL A 1 121 ? -11.766 -6.469 5.645 1 82.25 121 VAL A CA 1
ATOM 883 C C . VAL A 1 121 ? -13.133 -5.891 5.297 1 82.25 121 VAL A C 1
ATOM 885 O O . VAL A 1 121 ? -14.133 -6.609 5.281 1 82.25 121 VAL A O 1
ATOM 888 N N . VAL A 1 122 ? -13.117 -4.613 5.02 1 80.44 122 VAL A N 1
ATOM 889 C CA . VAL A 1 122 ? -14.359 -3.938 4.676 1 80.44 122 VAL A CA 1
ATOM 890 C C . VAL A 1 122 ? -14.938 -4.535 3.395 1 80.44 122 VAL A C 1
ATOM 892 O O . VAL A 1 122 ? -16.141 -4.77 3.299 1 80.44 122 VAL A O 1
ATOM 895 N N . ALA A 1 123 ? -14.133 -4.762 2.391 1 78.75 123 ALA A N 1
ATOM 896 C CA . ALA A 1 123 ? -14.586 -5.367 1.142 1 78.75 123 ALA A CA 1
ATOM 897 C C . ALA A 1 123 ? -15.211 -6.734 1.391 1 78.75 123 ALA A C 1
ATOM 899 O O . ALA A 1 123 ? -16.234 -7.07 0.796 1 78.75 123 ALA A O 1
ATOM 900 N N . TRP A 1 124 ? -14.57 -7.434 2.225 1 80.06 124 TRP A N 1
ATOM 901 C CA . TRP A 1 124 ? -15.078 -8.758 2.584 1 80.06 124 TRP A CA 1
ATOM 902 C C . TRP A 1 124 ? -16.422 -8.648 3.289 1 80.06 124 TRP A C 1
ATOM 904 O O . TRP A 1 124 ? -17.359 -9.406 2.988 1 80.06 124 TRP A O 1
ATOM 914 N N . LEU A 1 125 ? -16.562 -7.773 4.184 1 77.62 125 LEU A N 1
ATOM 915 C CA . LEU A 1 125 ? -17.812 -7.574 4.922 1 77.62 125 LEU A CA 1
ATOM 916 C C . LEU A 1 125 ? -18.953 -7.211 3.98 1 77.62 125 LEU A C 1
ATOM 918 O O . LEU A 1 125 ? -20.094 -7.633 4.188 1 77.62 125 LEU A O 1
ATOM 922 N N . ARG A 1 126 ? -18.594 -6.496 2.996 1 76 126 ARG A N 1
ATOM 923 C CA . ARG A 1 126 ? -19.609 -6.055 2.047 1 76 126 ARG A CA 1
ATOM 924 C C . ARG A 1 126 ? -20.062 -7.203 1.157 1 76 126 ARG A C 1
ATOM 926 O O . ARG A 1 126 ? -21.188 -7.207 0.67 1 76 126 ARG A O 1
ATOM 933 N N . SER A 1 127 ? -19.219 -8.133 0.911 1 72.25 127 SER A N 1
ATOM 934 C CA . SER A 1 127 ? -19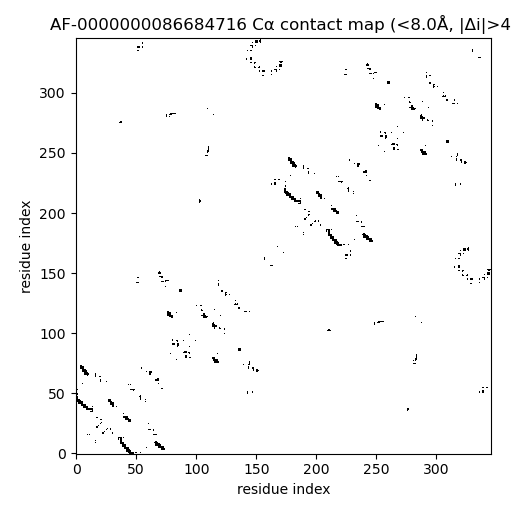.531 -9.234 0.008 1 72.25 127 SER A CA 1
ATOM 935 C C . SER A 1 127 ? -20.141 -10.414 0.766 1 72.25 127 SER A C 1
ATOM 937 O O . SER A 1 127 ? -20.719 -11.32 0.16 1 72.25 127 SER A O 1
ATOM 939 N N . ALA A 1 128 ? -19.859 -10.5 1.986 1 64.69 128 ALA A N 1
ATOM 940 C CA . ALA A 1 128 ? -20.297 -11.648 2.779 1 64.69 128 ALA A CA 1
ATOM 941 C C . ALA A 1 128 ? -21.812 -11.664 2.939 1 64.69 128 ALA A C 1
ATOM 943 O O . ALA A 1 128 ? -22.438 -10.617 3.07 1 64.69 128 ALA A O 1
ATOM 944 N N . PRO A 1 129 ? -22.297 -12.93 2.635 1 61.38 129 PRO A N 1
ATOM 945 C CA . PRO A 1 129 ? -23.734 -13.086 2.85 1 61.38 129 PRO A CA 1
ATOM 946 C C . PRO A 1 129 ? -24.125 -12.984 4.32 1 61.38 129 PRO A C 1
ATOM 948 O O . PRO A 1 129 ? -23.359 -13.375 5.199 1 61.38 129 PRO A O 1
ATOM 951 N N . GLY A 1 130 ? -25.344 -12.344 4.77 1 57.75 130 GLY A N 1
ATOM 952 C CA . GLY A 1 130 ? -25.984 -12.352 6.078 1 57.75 130 GLY A CA 1
ATOM 953 C C . GLY A 1 130 ? -25.797 -11.047 6.836 1 57.75 130 GLY A C 1
ATOM 954 O O . GLY A 1 130 ? -25.281 -10.07 6.289 1 57.75 130 GLY A O 1
ATOM 955 N N . PRO A 1 131 ? -26.266 -11.094 8.125 1 50.5 131 PRO A N 1
ATOM 956 C CA . PRO A 1 131 ? -26.312 -9.906 8.984 1 50.5 131 PRO A CA 1
ATOM 957 C C . PRO A 1 131 ? -24.938 -9.281 9.18 1 50.5 131 PRO A C 1
ATOM 959 O O . PRO A 1 131 ? -24.797 -8.312 9.93 1 50.5 131 PRO A O 1
ATOM 962 N N . ALA A 1 132 ? -24.062 -9.961 8.844 1 51.66 132 ALA A N 1
ATOM 963 C CA . ALA A 1 132 ? -22.734 -9.391 9.117 1 51.66 132 ALA A CA 1
ATOM 964 C C . ALA A 1 132 ? -22.562 -8.062 8.391 1 51.66 132 ALA A C 1
ATOM 966 O O . ALA A 1 132 ? -21.547 -7.391 8.555 1 51.66 132 ALA A O 1
ATOM 967 N N . ALA A 1 133 ? -23.484 -7.918 7.438 1 49.62 133 ALA A N 1
ATOM 968 C CA . ALA A 1 133 ? -23.406 -6.633 6.742 1 49.62 133 ALA A CA 1
ATOM 969 C C . ALA A 1 133 ? -23.391 -5.473 7.734 1 49.62 133 ALA A C 1
ATOM 971 O O . ALA A 1 133 ? -24.297 -4.641 7.73 1 49.62 133 ALA A O 1
ATOM 972 N N . ARG A 1 134 ? -23.281 -5.934 9.008 1 48.84 134 ARG A N 1
ATOM 973 C CA . ARG A 1 134 ? -23.25 -4.758 9.867 1 48.84 134 ARG A CA 1
ATOM 974 C C . ARG A 1 134 ? -22.219 -3.752 9.383 1 48.84 134 ARG A C 1
ATOM 976 O O . ARG A 1 134 ? -21.047 -4.102 9.188 1 48.84 134 ARG A O 1
ATOM 983 N N . GLU A 1 135 ? -22.734 -2.848 8.719 1 51 135 GLU A N 1
ATOM 984 C CA . GLU A 1 135 ? -21.891 -1.726 8.336 1 51 135 GLU A CA 1
ATOM 985 C C . GLU A 1 135 ? -20.891 -1.388 9.445 1 51 135 GLU A C 1
ATOM 987 O O . GLU A 1 135 ? -21.281 -1.103 10.578 1 51 135 GLU A O 1
ATOM 992 N N . PRO A 1 136 ? -19.797 -2.07 9.453 1 51.28 136 PRO A N 1
ATOM 993 C CA . PRO A 1 136 ? -18.906 -1.586 10.523 1 51.28 136 PRO A CA 1
ATOM 994 C C . PRO A 1 136 ? -19.062 -0.089 10.781 1 51.28 136 PRO A C 1
ATOM 996 O O . PRO A 1 136 ? -19.562 0.644 9.914 1 51.28 136 PRO A O 1
ATOM 999 N N . ALA A 1 137 ? -18.984 0.332 12.078 1 49.03 137 ALA A N 1
ATOM 1000 C CA . ALA A 1 137 ? -18.906 1.754 12.406 1 49.03 137 ALA A CA 1
ATOM 1001 C C . ALA A 1 137 ? -18.266 2.541 11.266 1 49.03 137 ALA A C 1
ATOM 1003 O O . ALA A 1 137 ? -17.531 1.979 10.453 1 49.03 137 ALA A O 1
ATOM 1004 N N . PRO A 1 138 ? -18.484 3.891 11.188 1 49.28 138 PRO A N 1
ATOM 1005 C CA . PRO A 1 138 ? -18.094 4.832 10.141 1 49.28 138 PRO A CA 1
ATOM 1006 C C . PRO A 1 138 ? -16.641 4.652 9.695 1 49.28 138 PRO A C 1
ATOM 1008 O O . PRO A 1 138 ? -15.734 5.215 10.305 1 49.28 138 PRO A O 1
ATOM 1011 N N . ALA A 1 139 ? -16.234 3.445 9.547 1 50.66 139 ALA A N 1
ATOM 1012 C CA . ALA A 1 139 ? -14.891 3.186 9.039 1 50.66 139 ALA A CA 1
ATOM 1013 C C . ALA A 1 139 ? -14.633 3.975 7.758 1 50.66 139 ALA A C 1
ATOM 1015 O O . ALA A 1 139 ? -15.547 4.227 6.977 1 50.66 139 ALA A O 1
ATOM 1016 N N . TRP A 1 140 ? -13.852 5.023 7.926 1 53.94 140 TRP A N 1
ATOM 1017 C CA . TRP A 1 140 ? -13.539 5.777 6.719 1 53.94 140 TRP A CA 1
ATOM 1018 C C . TRP A 1 140 ? -13.508 4.867 5.5 1 53.94 140 TRP A C 1
ATOM 1020 O O . TRP A 1 140 ? -13.07 3.715 5.586 1 53.94 140 TRP A O 1
ATOM 1030 N N . PRO A 1 141 ? -14.398 5.238 4.555 1 59.56 141 PRO A N 1
ATOM 1031 C CA . PRO A 1 141 ? -14.344 4.609 3.234 1 59.56 141 PRO A CA 1
ATOM 1032 C C . PRO A 1 141 ? -12.922 4.344 2.764 1 59.56 141 PRO A C 1
ATOM 1034 O O . PRO A 1 141 ? -11.984 5.02 3.203 1 59.56 141 PRO A O 1
ATOM 1037 N N . PRO A 1 142 ? -12.781 3.211 2.086 1 75.38 142 PRO A N 1
ATOM 1038 C CA . PRO A 1 142 ? -11.461 2.848 1.569 1 75.38 142 PRO A CA 1
ATOM 1039 C C . PRO A 1 142 ? -10.836 3.947 0.714 1 75.38 142 PRO A C 1
ATOM 1041 O O . PRO A 1 142 ? -9.922 3.684 -0.068 1 75.38 142 PRO A O 1
ATOM 1044 N N . VAL A 1 143 ? -11.359 5.191 0.982 1 84.56 143 VAL A N 1
ATOM 1045 C CA . VAL A 1 143 ? -10.875 6.305 0.168 1 84.56 143 VAL A CA 1
ATOM 1046 C C . VAL A 1 143 ? -9.445 6.656 0.57 1 84.56 143 VAL A C 1
ATOM 1048 O O . VAL A 1 143 ? -8.57 6.781 -0.286 1 84.56 143 VAL A O 1
ATOM 1051 N N . PHE A 1 144 ? -9.195 6.66 1.849 1 89.38 144 PHE A N 1
ATOM 1052 C CA . PHE A 1 144 ? -7.852 7.012 2.297 1 89.38 144 PHE A CA 1
ATOM 1053 C C . PHE A 1 144 ? -6.848 5.938 1.893 1 89.38 144 PHE A C 1
ATOM 1055 O O . PHE A 1 144 ? -5.715 6.246 1.52 1 89.38 144 PHE A O 1
ATOM 1062 N N . ALA A 1 145 ? -7.324 4.727 1.957 1 89.31 145 ALA A N 1
ATOM 1063 C CA . ALA A 1 145 ? -6.441 3.637 1.553 1 89.31 145 ALA A CA 1
ATOM 1064 C C . ALA A 1 145 ? -6.016 3.787 0.095 1 89.31 145 ALA A C 1
ATOM 1066 O O . ALA A 1 145 ? -4.832 3.656 -0.23 1 89.31 145 ALA A O 1
ATOM 1067 N N . ALA A 1 146 ? -6.98 4.094 -0.728 1 91.62 146 ALA A N 1
ATOM 1068 C CA . ALA A 1 146 ? -6.691 4.246 -2.15 1 91.62 146 ALA A CA 1
ATOM 1069 C C . ALA A 1 146 ? -5.773 5.441 -2.396 1 91.62 146 ALA A C 1
ATOM 1071 O O . ALA A 1 146 ? -4.816 5.352 -3.17 1 91.62 146 ALA A O 1
ATOM 1072 N N . LEU A 1 147 ? -6.051 6.516 -1.737 1 93.75 147 LEU A N 1
ATOM 1073 C CA . LEU A 1 147 ? -5.273 7.734 -1.946 1 93.75 147 LEU A CA 1
ATOM 1074 C C . LEU A 1 147 ? -3.859 7.574 -1.399 1 93.75 147 LEU A C 1
ATOM 1076 O O . LEU A 1 147 ? -2.9 8.07 -1.997 1 93.75 147 LEU A O 1
ATOM 1080 N N . ASN A 1 148 ? -3.75 6.855 -0.32 1 92.25 148 ASN A N 1
ATOM 1081 C CA . ASN A 1 148 ? -2.424 6.574 0.221 1 92.25 148 ASN A CA 1
ATOM 1082 C C . ASN A 1 148 ? -1.63 5.648 -0.696 1 92.25 148 ASN A C 1
ATOM 1084 O O . ASN A 1 148 ? -0.417 5.805 -0.844 1 92.25 148 ASN A O 1
ATOM 1088 N N . LEU A 1 149 ? -2.291 4.695 -1.236 1 92.88 149 LEU A N 1
ATOM 1089 C CA . LEU A 1 149 ? -1.617 3.844 -2.211 1 92.88 149 LEU A CA 1
ATOM 1090 C C . LEU A 1 149 ? -1.118 4.664 -3.396 1 92.88 149 LEU A C 1
ATOM 1092 O O . LEU A 1 149 ? -0.001 4.457 -3.875 1 92.88 149 LEU A O 1
ATOM 1096 N N . ALA A 1 150 ? -1.942 5.582 -3.836 1 95.06 150 ALA A N 1
ATOM 1097 C CA . ALA A 1 150 ? -1.571 6.43 -4.965 1 95.06 150 ALA A CA 1
ATOM 1098 C C . ALA A 1 150 ? -0.352 7.285 -4.629 1 95.06 150 ALA A C 1
ATOM 1100 O O . ALA A 1 150 ? 0.57 7.406 -5.441 1 95.06 150 ALA A O 1
ATOM 1101 N N . LEU A 1 151 ? -0.377 7.863 -3.465 1 92.75 151 LEU A N 1
ATOM 1102 C CA . LEU A 1 151 ? 0.741 8.703 -3.047 1 92.75 151 LEU A CA 1
ATOM 1103 C C . LEU A 1 151 ? 2.033 7.891 -2.982 1 92.75 151 LEU A C 1
ATOM 1105 O O . LEU A 1 151 ? 3.084 8.359 -3.428 1 92.75 151 LEU A O 1
ATOM 1109 N N . ARG A 1 152 ? 1.947 6.719 -2.477 1 90.88 152 ARG A N 1
ATOM 1110 C CA . ARG A 1 152 ? 3.127 5.867 -2.369 1 90.88 152 ARG A CA 1
ATOM 1111 C C . ARG A 1 152 ? 3.611 5.43 -3.746 1 90.88 152 ARG A C 1
ATOM 1113 O O . ARG A 1 152 ? 4.816 5.422 -4.016 1 90.88 152 ARG A O 1
ATOM 1120 N N . LEU A 1 153 ? 2.684 5.02 -4.516 1 93.69 153 LEU A N 1
ATOM 1121 C CA . LEU A 1 153 ? 3.029 4.602 -5.871 1 93.69 153 LEU A CA 1
ATOM 1122 C C . LEU A 1 153 ? 3.701 5.738 -6.633 1 93.69 153 LEU A C 1
ATOM 1124 O O . LEU A 1 153 ? 4.688 5.52 -7.34 1 93.69 153 LEU A O 1
ATOM 1128 N N . ARG A 1 154 ? 3.201 6.914 -6.469 1 93.19 154 ARG A N 1
ATOM 1129 C CA . ARG A 1 154 ? 3.779 8.094 -7.102 1 93.19 154 ARG A CA 1
ATOM 1130 C C . ARG A 1 154 ? 5.242 8.266 -6.703 1 93.19 154 ARG A C 1
ATOM 1132 O O . ARG A 1 154 ? 6.09 8.555 -7.551 1 93.19 154 ARG A O 1
ATOM 1139 N N . ARG A 1 155 ? 5.508 8.086 -5.496 1 88.06 155 ARG A N 1
ATOM 1140 C CA . ARG A 1 155 ? 6.879 8.219 -5.012 1 88.06 155 ARG A CA 1
ATOM 1141 C C . ARG A 1 155 ? 7.785 7.164 -5.641 1 88.06 155 ARG A C 1
ATOM 1143 O O . ARG A 1 155 ? 8.922 7.465 -6.027 1 88.06 155 ARG A O 1
ATOM 1150 N N . LEU A 1 156 ? 7.309 6.004 -5.746 1 88.38 156 LEU A N 1
ATOM 1151 C CA . LEU A 1 156 ? 8.117 4.918 -6.281 1 88.38 156 LEU A CA 1
ATOM 1152 C C . LEU A 1 156 ? 8.383 5.113 -7.77 1 88.38 156 LEU A C 1
ATOM 1154 O O . LEU A 1 156 ? 9.484 4.852 -8.25 1 88.38 156 LEU A O 1
ATOM 1158 N N . ILE A 1 157 ? 7.379 5.602 -8.477 1 90.81 157 ILE A N 1
ATOM 1159 C CA . ILE A 1 157 ? 7.559 5.766 -9.914 1 90.81 157 ILE A CA 1
ATOM 1160 C C . ILE A 1 157 ? 8.461 6.965 -10.188 1 90.81 157 ILE A C 1
ATOM 1162 O O . ILE A 1 157 ? 9.18 6.992 -11.188 1 90.81 157 ILE A O 1
ATOM 1166 N N . ARG A 1 158 ? 8.422 7.949 -9.266 1 86.81 158 ARG A N 1
ATOM 1167 C CA . ARG A 1 158 ? 9.352 9.07 -9.391 1 86.81 158 ARG A CA 1
ATOM 1168 C C . ARG A 1 158 ? 10.789 8.617 -9.18 1 86.81 158 ARG A C 1
ATOM 1170 O O . ARG A 1 158 ? 11.703 9.109 -9.844 1 86.81 158 ARG A O 1
ATOM 1177 N N . ALA A 1 159 ? 10.922 7.68 -8.32 1 83.81 159 ALA A N 1
ATOM 1178 C CA . ALA A 1 159 ? 12.25 7.152 -8.031 1 83.81 159 ALA A CA 1
ATOM 1179 C C . ALA A 1 159 ? 12.727 6.215 -9.133 1 83.81 159 ALA A C 1
ATOM 1181 O O . ALA A 1 159 ? 13.93 6.055 -9.352 1 83.81 159 ALA A O 1
ATOM 1182 N N . ASP A 1 160 ? 11.805 5.602 -9.844 1 87.38 160 ASP A N 1
ATOM 1183 C CA . ASP A 1 160 ? 12.117 4.68 -10.922 1 87.38 160 ASP A CA 1
ATOM 1184 C C . ASP A 1 160 ? 11.141 4.836 -12.086 1 87.38 160 ASP A C 1
ATOM 1186 O O . ASP A 1 160 ? 10.188 4.066 -12.203 1 87.38 160 ASP A O 1
ATOM 1190 N N . PRO A 1 161 ? 11.484 5.691 -13.016 1 88.19 161 PRO A N 1
ATOM 1191 C CA . PRO A 1 161 ? 10.57 5.984 -14.125 1 88.19 161 PRO A CA 1
ATOM 1192 C C . PRO A 1 161 ? 10.312 4.77 -15.016 1 88.19 161 PRO A C 1
ATOM 1194 O O . PRO A 1 161 ? 9.344 4.758 -15.781 1 88.19 161 PRO A O 1
ATOM 1197 N N . GLY A 1 162 ? 11.148 3.82 -14.898 1 88.06 162 GLY A N 1
ATOM 1198 C CA . GLY A 1 162 ? 10.953 2.609 -15.68 1 88.06 162 GLY A CA 1
ATOM 1199 C C . GLY A 1 162 ? 9.727 1.82 -15.258 1 88.06 162 GLY A C 1
ATOM 1200 O O . GLY A 1 162 ? 9.273 0.932 -15.984 1 88.06 162 GLY A O 1
ATOM 1201 N N . LEU A 1 163 ? 9.117 2.225 -14.172 1 92.25 163 LEU A N 1
ATOM 1202 C CA . LEU A 1 163 ? 7.957 1.521 -13.641 1 92.25 163 LEU A CA 1
ATOM 1203 C C . LEU A 1 163 ? 6.66 2.107 -14.188 1 92.25 163 LEU A C 1
ATOM 1205 O O . LEU A 1 163 ? 5.594 1.5 -14.055 1 92.25 163 LEU A O 1
ATOM 1209 N N . VAL A 1 164 ? 6.715 3.246 -14.828 1 92 164 VAL A N 1
ATOM 1210 C CA . VAL A 1 164 ? 5.527 4.016 -15.188 1 92 164 VAL A CA 1
ATOM 1211 C C . VAL A 1 164 ? 4.645 3.197 -16.125 1 92 164 VAL A C 1
ATOM 1213 O O . VAL A 1 164 ? 3.438 3.076 -15.906 1 92 164 VAL A O 1
ATOM 1216 N N . ALA A 1 165 ? 5.258 2.617 -17.094 1 92.94 165 ALA A N 1
ATOM 1217 C CA . ALA A 1 165 ? 4.488 1.88 -18.094 1 92.94 165 ALA A CA 1
ATOM 1218 C C . ALA A 1 165 ? 3.791 0.674 -17.469 1 92.94 165 ALA A C 1
ATOM 1220 O O . ALA A 1 165 ? 2.607 0.434 -17.719 1 92.94 165 ALA A O 1
ATOM 1221 N N . ALA A 1 166 ? 4.496 -0.028 -16.656 1 94.12 166 ALA A N 1
ATOM 1222 C CA . ALA A 1 166 ? 3.936 -1.219 -16.031 1 94.12 166 ALA A CA 1
ATOM 1223 C C . ALA A 1 166 ? 2.787 -0.854 -15.086 1 94.12 166 ALA A C 1
ATOM 1225 O O . ALA A 1 166 ? 1.762 -1.539 -15.055 1 94.12 166 ALA A O 1
ATOM 1226 N N . VAL A 1 167 ? 2.98 0.216 -14.359 1 93.62 167 VAL A N 1
ATOM 1227 C CA . VAL A 1 167 ? 1.954 0.684 -13.43 1 93.62 167 VAL A CA 1
ATOM 1228 C C . VAL A 1 167 ? 0.706 1.094 -14.211 1 93.62 167 VAL A C 1
ATOM 1230 O O . VAL A 1 167 ? -0.413 0.742 -13.828 1 93.62 167 VAL A O 1
ATOM 1233 N N . ARG A 1 168 ? 0.889 1.768 -15.273 1 91.94 168 ARG A N 1
ATOM 1234 C CA . ARG A 1 168 ? -0.224 2.174 -16.125 1 91.94 168 ARG A CA 1
ATOM 1235 C C . ARG A 1 168 ? -0.968 0.958 -16.672 1 91.94 168 ARG A C 1
ATOM 1237 O O . ARG A 1 168 ? -2.199 0.921 -16.656 1 91.94 168 ARG A O 1
ATOM 1244 N N . ASP A 1 169 ? -0.266 0.01 -17.094 1 93.19 169 ASP A N 1
ATOM 1245 C CA . ASP A 1 169 ? -0.866 -1.196 -17.656 1 93.19 169 ASP A CA 1
ATOM 1246 C C . ASP A 1 169 ? -1.695 -1.936 -16.609 1 93.19 169 ASP A C 1
ATOM 1248 O O . ASP A 1 169 ? -2.781 -2.434 -16.906 1 93.19 169 ASP A O 1
ATOM 1252 N N . LEU A 1 170 ? -1.179 -1.953 -15.445 1 93.88 170 LEU A N 1
ATOM 1253 C CA . LEU A 1 170 ? -1.872 -2.691 -14.398 1 93.88 170 LEU A CA 1
ATOM 1254 C C . LEU A 1 170 ? -3.111 -1.937 -13.93 1 93.88 170 LEU A C 1
ATOM 1256 O O . LEU A 1 170 ? -4.105 -2.551 -13.539 1 93.88 170 LEU A O 1
ATOM 1260 N N . LEU A 1 171 ? -2.998 -0.626 -13.906 1 90.56 171 LEU A N 1
ATOM 1261 C CA . LEU A 1 171 ? -4.141 0.172 -13.477 1 90.56 171 LEU A CA 1
ATOM 1262 C C . LEU A 1 171 ? -5.215 0.21 -14.555 1 90.56 171 LEU A C 1
ATOM 1264 O O . LEU A 1 171 ? -6.383 0.489 -14.266 1 90.56 171 LEU A O 1
ATOM 1268 N N . GLY A 1 172 ? -5.059 -0.395 -15.719 1 78.06 172 GLY A N 1
ATOM 1269 C CA . GLY A 1 172 ? -6.02 -0.418 -16.812 1 78.06 172 GLY A CA 1
ATOM 1270 C C . GLY A 1 172 ? -6.105 0.898 -17.562 1 78.06 172 GLY A C 1
ATOM 1271 O O . GLY A 1 172 ? -7.141 1.221 -18.141 1 78.06 172 GLY A O 1
ATOM 1272 N N . SER A 1 173 ? -5.215 1.92 -17.328 1 56.06 173 SER A N 1
ATOM 1273 C CA . SER A 1 173 ? -5.348 3.145 -18.109 1 56.06 173 SER A CA 1
ATOM 1274 C C . SER A 1 173 ? -4.43 3.125 -19.328 1 56.06 173 SER A C 1
ATOM 1276 O O . SER A 1 173 ? -3.402 2.443 -19.328 1 56.06 173 SER A O 1
ATOM 1278 N N . MET B 1 1 ? 15.312 -13.523 -18.516 1 92.31 1 MET B N 1
ATOM 1279 C CA . MET B 1 1 ? 14.414 -14.43 -17.812 1 92.31 1 MET B CA 1
ATOM 1280 C C . MET B 1 1 ? 14.242 -14 -16.359 1 92.31 1 MET B C 1
ATOM 1282 O O . MET B 1 1 ? 15.219 -13.688 -15.672 1 92.31 1 MET B O 1
ATOM 1286 N N . PHE B 1 2 ? 12.945 -13.859 -15.977 1 91.5 2 PHE B N 1
ATOM 1287 C CA . PHE B 1 2 ? 12.641 -13.438 -14.617 1 91.5 2 PHE B CA 1
ATOM 1288 C C . PHE B 1 2 ? 11.805 -14.492 -13.898 1 91.5 2 PHE B C 1
ATOM 1290 O O . PHE B 1 2 ? 10.906 -15.094 -14.492 1 91.5 2 PHE B O 1
ATOM 1297 N N . GLN B 1 3 ? 12.172 -14.766 -12.617 1 90.31 3 GLN B N 1
ATOM 1298 C CA . GLN B 1 3 ? 11.461 -15.734 -11.797 1 90.31 3 GLN B CA 1
ATOM 1299 C C . GLN B 1 3 ? 10.766 -15.055 -10.625 1 90.31 3 GLN B C 1
ATOM 1301 O O . GLN B 1 3 ? 11.383 -14.281 -9.891 1 90.31 3 GLN B O 1
ATOM 1306 N N . TYR B 1 4 ? 9.492 -15.258 -10.539 1 90.5 4 TYR B N 1
ATOM 1307 C CA . TYR B 1 4 ? 8.68 -14.68 -9.469 1 90.5 4 TYR B CA 1
ATOM 1308 C C . TYR B 1 4 ? 7.383 -15.461 -9.297 1 90.5 4 TYR B C 1
ATOM 1310 O O . TYR B 1 4 ? 7.094 -16.375 -10.062 1 90.5 4 TYR B O 1
ATOM 1318 N N . GLY B 1 5 ? 6.719 -15.18 -8.219 1 89.88 5 GLY B N 1
ATOM 1319 C CA . GLY B 1 5 ? 5.426 -15.781 -7.945 1 89.88 5 GLY B CA 1
ATOM 1320 C C . GLY B 1 5 ? 4.289 -14.781 -7.934 1 89.88 5 GLY B C 1
ATOM 1321 O O . GLY B 1 5 ? 4.48 -13.625 -7.543 1 89.88 5 GLY B O 1
ATOM 1322 N N . VAL B 1 6 ? 3.158 -15.219 -8.398 1 88.62 6 VAL B N 1
ATOM 1323 C CA . VAL B 1 6 ? 1.944 -14.414 -8.336 1 88.62 6 VAL B CA 1
ATOM 1324 C C . VAL B 1 6 ? 0.888 -15.141 -7.504 1 88.62 6 VAL B C 1
ATOM 1326 O O . VAL B 1 6 ? 0.521 -16.281 -7.809 1 88.62 6 VAL B O 1
ATOM 1329 N N . ARG B 1 7 ? 0.524 -14.445 -6.465 1 85.81 7 ARG B N 1
ATOM 1330 C CA . ARG B 1 7 ? -0.6 -14.961 -5.688 1 85.81 7 ARG B CA 1
ATOM 1331 C C . ARG B 1 7 ? -1.929 -14.609 -6.352 1 85.81 7 ARG B C 1
ATOM 1333 O O . ARG B 1 7 ? -2.162 -13.461 -6.719 1 85.81 7 ARG B O 1
ATOM 1340 N N . VAL B 1 8 ? -2.75 -15.641 -6.488 1 83.88 8 VAL B N 1
ATOM 1341 C CA . VAL B 1 8 ? -4.016 -15.422 -7.184 1 83.88 8 VAL B CA 1
ATOM 1342 C C . VAL B 1 8 ? -5.168 -15.953 -6.332 1 83.88 8 VAL B C 1
ATOM 1344 O O . VAL B 1 8 ? -4.98 -16.859 -5.508 1 83.88 8 VAL B O 1
ATOM 1347 N N . ALA B 1 9 ? -6.262 -15.133 -6.324 1 76.25 9 ALA B N 1
ATOM 1348 C CA . ALA B 1 9 ? -7.512 -15.609 -5.734 1 76.25 9 ALA B CA 1
ATOM 1349 C C . ALA B 1 9 ? -8.367 -16.328 -6.77 1 76.25 9 ALA B C 1
ATOM 1351 O O . ALA B 1 9 ? -8.469 -15.883 -7.918 1 76.25 9 ALA B O 1
ATOM 1352 N N . ALA B 1 10 ? -8.641 -17.594 -6.383 1 61.47 10 ALA B N 1
ATOM 1353 C CA . ALA B 1 10 ? -9.508 -18.344 -7.285 1 61.47 10 ALA B CA 1
ATOM 1354 C C . ALA B 1 10 ? -10.891 -18.562 -6.668 1 61.47 10 ALA B C 1
ATOM 1356 O O . ALA B 1 10 ? -11 -18.891 -5.484 1 61.47 10 ALA B O 1
ATOM 1357 N N . SER B 1 11 ? -11.875 -17.828 -7.281 1 58.31 11 SER B N 1
ATOM 1358 C CA . SER B 1 11 ? -13.242 -18.109 -6.863 1 58.31 11 SER B CA 1
ATOM 1359 C C . SER B 1 11 ? -13.617 -19.562 -7.156 1 58.31 11 SER B C 1
ATOM 1361 O O . SER B 1 11 ? -14.625 -20.062 -6.648 1 58.31 11 SER B O 1
ATOM 1363 N N . ARG B 1 12 ? -12.906 -20.203 -7.988 1 59.31 12 ARG B N 1
ATOM 1364 C CA . ARG B 1 12 ? -13.219 -21.578 -8.406 1 59.31 12 ARG B CA 1
ATOM 1365 C C . ARG B 1 12 ? -12.172 -22.562 -7.891 1 59.31 12 ARG B C 1
ATOM 1367 O O . ARG B 1 12 ? -11.055 -22.156 -7.555 1 59.31 12 ARG B O 1
ATOM 1374 N N . PRO B 1 13 ? -12.688 -23.797 -7.832 1 58.84 13 PRO B N 1
ATOM 1375 C CA . PRO B 1 13 ? -11.734 -24.828 -7.41 1 58.84 13 PRO B CA 1
ATOM 1376 C C . PRO B 1 13 ? -10.461 -24.828 -8.242 1 58.84 13 PRO B C 1
ATOM 1378 O O . PRO B 1 13 ? -10.5 -24.531 -9.438 1 58.84 13 PRO B O 1
ATOM 1381 N N . ARG B 1 14 ? -9.328 -25.016 -7.602 1 58.88 14 ARG B N 1
ATOM 1382 C CA . ARG B 1 14 ? -7.973 -25.016 -8.148 1 58.88 14 ARG B CA 1
ATOM 1383 C C . ARG B 1 14 ? -7.918 -25.734 -9.492 1 58.88 14 ARG B C 1
ATOM 1385 O O . ARG B 1 14 ? -7.254 -25.266 -10.422 1 58.88 14 ARG B O 1
ATOM 1392 N N . ASP B 1 15 ? -8.516 -26.875 -9.484 1 59.69 15 ASP B N 1
ATOM 1393 C CA . ASP B 1 15 ? -8.422 -27.719 -10.68 1 59.69 15 ASP B CA 1
ATOM 1394 C C . ASP B 1 15 ? -8.953 -26.984 -11.906 1 59.69 15 ASP B C 1
ATOM 1396 O O . ASP B 1 15 ? -8.453 -27.172 -13.016 1 59.69 15 ASP B O 1
ATOM 1400 N N . ALA B 1 16 ? -9.852 -26.188 -11.68 1 58.78 16 ALA B N 1
ATOM 1401 C CA . ALA B 1 16 ? -10.453 -25.484 -12.812 1 58.78 16 ALA B CA 1
ATOM 1402 C C . ALA B 1 16 ? -9.594 -24.312 -13.25 1 58.78 16 ALA B C 1
ATOM 1404 O O . ALA B 1 16 ? -9.75 -23.797 -14.359 1 58.78 16 ALA B O 1
ATOM 1405 N N . LEU B 1 17 ? -8.781 -23.938 -12.414 1 58.53 17 LEU B N 1
ATOM 1406 C CA . LEU B 1 17 ? -7.996 -22.734 -12.672 1 58.53 17 LEU B CA 1
ATOM 1407 C C . LEU B 1 17 ? -6.723 -23.062 -13.438 1 58.53 17 LEU B C 1
ATOM 1409 O O . LEU B 1 17 ? -6.285 -22.297 -14.297 1 58.53 17 LEU B O 1
ATOM 1413 N N . VAL B 1 18 ? -6.23 -24.203 -13.078 1 60.5 18 VAL B N 1
ATOM 1414 C CA . VAL B 1 18 ? -4.902 -24.562 -13.562 1 60.5 18 VAL B CA 1
ATOM 1415 C C . VAL B 1 18 ? -4.992 -25.031 -15.008 1 60.5 18 VAL B C 1
ATOM 1417 O O . VAL B 1 18 ? -4.066 -24.828 -15.797 1 60.5 18 VAL B O 1
ATOM 1420 N N . ALA B 1 19 ? -6.188 -25.547 -15.211 1 61.16 19 ALA B N 1
ATOM 1421 C CA . ALA B 1 19 ? -6.285 -26.172 -16.531 1 61.16 19 ALA B CA 1
ATOM 1422 C C . ALA B 1 19 ? -6.027 -25.141 -17.641 1 61.16 19 ALA B C 1
ATOM 1424 O O . ALA B 1 19 ? -5.258 -25.406 -18.562 1 61.16 19 ALA B O 1
ATOM 1425 N N . PRO B 1 20 ? -6.617 -24.062 -17.484 1 58.62 20 PRO B N 1
ATOM 1426 C CA . PRO B 1 20 ? -6.359 -23.156 -18.609 1 58.62 20 PRO B CA 1
ATOM 1427 C C . PRO B 1 20 ? -4.91 -22.672 -18.656 1 58.62 20 PRO B C 1
ATOM 1429 O O . PRO B 1 20 ? -4.379 -22.406 -19.734 1 58.62 20 PRO B O 1
ATOM 1432 N N . LEU B 1 21 ? -4.387 -22.438 -17.516 1 64.06 21 LEU B N 1
ATOM 1433 C CA . LEU B 1 21 ? -2.998 -22 -17.516 1 64.06 21 LEU B CA 1
ATOM 1434 C C . LEU B 1 21 ? -2.088 -23.062 -18.109 1 64.06 21 LEU B C 1
ATOM 1436 O O . LEU B 1 21 ? -1.141 -22.75 -18.828 1 64.06 21 LEU B O 1
ATOM 1440 N N . VAL B 1 22 ? -2.508 -24.281 -17.766 1 57.75 22 VAL B N 1
ATOM 1441 C CA . VAL B 1 22 ? -1.684 -25.406 -18.219 1 57.75 22 VAL B CA 1
ATOM 1442 C C . VAL B 1 22 ? -1.973 -25.688 -19.688 1 57.75 22 VAL B C 1
ATOM 1444 O O . VAL B 1 22 ? -1.063 -26.016 -20.453 1 57.75 22 VAL B O 1
ATOM 1447 N N . ARG B 1 23 ? -3.236 -25.594 -19.891 1 57.84 23 ARG B N 1
ATOM 1448 C CA . ARG B 1 23 ? -3.574 -25.953 -21.266 1 57.84 23 ARG B CA 1
ATOM 1449 C C . ARG B 1 23 ? -3.234 -24.812 -22.219 1 57.84 23 ARG B C 1
ATOM 1451 O O . ARG B 1 23 ? -3.094 -25.031 -23.422 1 57.84 23 ARG B O 1
ATOM 1458 N N . GLY B 1 24 ? -3.174 -23.641 -21.641 1 58.03 24 GLY B N 1
ATOM 1459 C CA . GLY B 1 24 ? -2.947 -22.531 -22.562 1 58.03 24 GLY B CA 1
ATOM 1460 C C . GLY B 1 24 ? -1.479 -22.297 -22.859 1 58.03 24 GLY B C 1
ATOM 1461 O O . GLY B 1 24 ? -0.659 -23.203 -22.719 1 58.03 24 GLY B O 1
ATOM 1462 N N . THR B 1 25 ? -1.269 -21.156 -23.469 1 62.38 25 THR B N 1
ATOM 1463 C CA . THR B 1 25 ? -0.013 -20.703 -24.047 1 62.38 25 THR B CA 1
ATOM 1464 C C . THR B 1 25 ? 0.952 -20.25 -22.969 1 62.38 25 THR B C 1
ATOM 1466 O O . THR B 1 25 ? 2.092 -19.875 -23.25 1 62.38 25 THR B O 1
ATOM 1469 N N . CYS B 1 26 ? 0.399 -20.438 -21.672 1 73.88 26 CYS B N 1
ATOM 1470 C CA . CYS B 1 26 ? 1.357 -20.031 -20.641 1 73.88 26 CYS B CA 1
ATOM 1471 C C . CYS B 1 26 ? 2.26 -21.188 -20.25 1 73.88 26 CYS B C 1
ATOM 1473 O O . CYS B 1 26 ? 1.892 -22 -19.406 1 73.88 26 CYS B O 1
ATOM 1475 N N . THR B 1 27 ? 3.424 -21.406 -20.875 1 79.44 27 THR B N 1
ATOM 1476 C CA . THR B 1 27 ? 4.305 -22.562 -20.703 1 79.44 27 THR B CA 1
ATOM 1477 C C . THR B 1 27 ? 5.379 -22.266 -19.656 1 79.44 27 THR B C 1
ATOM 1479 O O . THR B 1 27 ? 6.188 -23.141 -19.328 1 79.44 27 THR B O 1
ATOM 1482 N N . ASP B 1 28 ? 5.312 -21.172 -19.172 1 89.75 28 ASP B N 1
ATOM 1483 C CA . ASP B 1 28 ? 6.391 -20.781 -18.266 1 89.75 28 ASP B CA 1
ATOM 1484 C C . ASP B 1 28 ? 5.871 -20.578 -16.844 1 89.75 28 ASP B C 1
ATOM 1486 O O . ASP B 1 28 ? 6.461 -19.844 -16.047 1 89.75 28 ASP B O 1
ATOM 1490 N N . ALA B 1 29 ? 4.668 -21.188 -16.562 1 88.88 29 ALA B N 1
ATOM 1491 C CA . ALA B 1 29 ? 4.043 -21.047 -15.258 1 88.88 29 ALA B CA 1
ATOM 1492 C C . ALA B 1 29 ? 3.842 -22.406 -14.594 1 88.88 29 ALA B C 1
ATOM 1494 O O . ALA B 1 29 ? 3.523 -23.391 -15.266 1 88.88 29 ALA B O 1
ATOM 1495 N N . VAL B 1 30 ? 4.082 -22.422 -13.234 1 83.69 30 VAL B N 1
ATOM 1496 C CA . VAL B 1 30 ? 3.82 -23.609 -12.43 1 83.69 30 VAL B CA 1
ATOM 1497 C C . VAL B 1 30 ? 2.926 -23.25 -11.242 1 83.69 30 VAL B C 1
ATOM 1499 O O . VAL B 1 30 ? 3.229 -22.328 -10.492 1 83.69 30 VAL B O 1
ATOM 1502 N N . VAL B 1 31 ? 1.824 -23.891 -11.125 1 80.62 31 VAL B N 1
ATOM 1503 C CA . VAL B 1 31 ? 0.921 -23.656 -10.008 1 80.62 31 VAL B CA 1
ATOM 1504 C C . VAL B 1 31 ? 1.378 -24.469 -8.797 1 80.62 31 VAL B C 1
ATOM 1506 O O . VAL B 1 31 ? 1.646 -25.672 -8.914 1 80.62 31 VAL B O 1
ATOM 1509 N N . GLU B 1 32 ? 1.657 -23.656 -7.727 1 77.06 32 GLU B N 1
ATOM 1510 C CA . GLU B 1 32 ? 2.072 -24.344 -6.508 1 77.06 32 GLU B CA 1
ATOM 1511 C C . GLU B 1 32 ? 1.031 -25.375 -6.074 1 77.06 32 GLU B C 1
ATOM 1513 O O . GLU B 1 32 ? -0.172 -25.125 -6.172 1 77.06 32 GLU B O 1
ATOM 1518 N N . SER B 1 33 ? 1.623 -26.578 -5.762 1 62.06 33 SER B N 1
ATOM 1519 C CA . SER B 1 33 ? 0.823 -27.688 -5.25 1 62.06 33 SER B CA 1
ATOM 1520 C C . SER B 1 33 ? 0.431 -27.469 -3.793 1 62.06 33 SER B C 1
ATOM 1522 O O . SER B 1 33 ? 1.174 -26.828 -3.037 1 62.06 33 SER B O 1
ATOM 1524 N N . GLY B 1 34 ? -0.846 -27.109 -3.471 1 57.84 34 GLY B N 1
ATOM 1525 C CA . GLY B 1 34 ? -1.23 -27.031 -2.07 1 57.84 34 GLY B CA 1
ATOM 1526 C C . GLY B 1 34 ? -2.729 -27.125 -1.856 1 57.84 34 GLY B C 1
ATOM 1527 O O . GLY B 1 34 ? -3.488 -27.297 -2.812 1 57.84 34 GLY B O 1
ATOM 1528 N N . PRO B 1 35 ? -2.9 -27.328 -0.583 1 55.09 35 PRO B N 1
ATOM 1529 C CA . PRO B 1 35 ? -4.32 -27.516 -0.271 1 55.09 35 PRO B CA 1
ATOM 1530 C C . PRO B 1 35 ? -5.211 -26.453 -0.916 1 55.09 35 PRO B C 1
ATOM 1532 O O . PRO B 1 35 ? -4.734 -25.359 -1.254 1 55.09 35 PRO B O 1
ATOM 1535 N N . ALA B 1 36 ? -6.27 -27.062 -1.29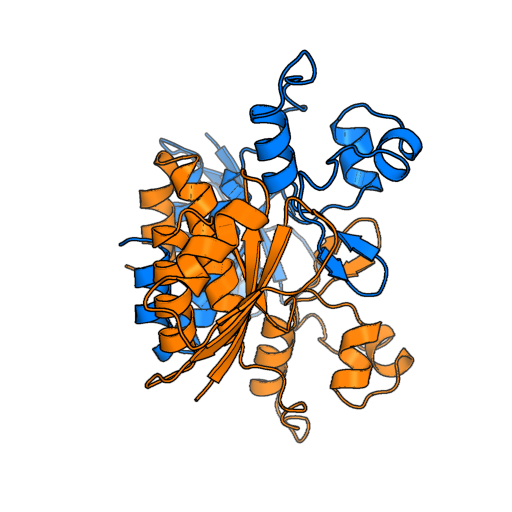4 1 51.19 36 ALA B N 1
ATOM 1536 C CA . ALA B 1 36 ? -7.312 -26.266 -1.927 1 51.19 36 ALA B CA 1
ATOM 1537 C C . ALA B 1 36 ? -7.57 -24.984 -1.14 1 51.19 36 ALA B C 1
ATOM 1539 O O . ALA B 1 36 ? -8.07 -25.031 -0.014 1 51.19 36 ALA B O 1
ATOM 1540 N N . THR B 1 37 ? -6.617 -23.969 -1.218 1 59.31 37 THR B N 1
ATOM 1541 C CA . THR B 1 37 ? -7.023 -22.688 -0.65 1 59.31 37 THR B CA 1
ATOM 1542 C C . THR B 1 37 ? -7.527 -21.734 -1.742 1 59.31 37 THR B C 1
ATOM 1544 O O . THR B 1 37 ? -7.414 -22.047 -2.932 1 59.31 37 THR B O 1
ATOM 1547 N N . ARG B 1 38 ? -8.477 -20.891 -1.374 1 64 38 ARG B N 1
ATOM 1548 C CA . ARG B 1 38 ? -9 -19.859 -2.266 1 64 38 ARG B CA 1
ATOM 1549 C C . ARG B 1 38 ? -7.871 -18.984 -2.805 1 64 38 ARG B C 1
ATOM 1551 O O . ARG B 1 38 ? -8.102 -18.109 -3.639 1 64 38 ARG B O 1
ATOM 1558 N N . ARG B 1 39 ? -6.633 -19.406 -2.381 1 71.25 39 ARG B N 1
ATOM 1559 C CA . ARG B 1 39 ? -5.492 -18.625 -2.857 1 71.25 39 ARG B CA 1
ATOM 1560 C C . ARG B 1 39 ? -4.348 -19.531 -3.281 1 71.25 39 ARG B C 1
ATOM 1562 O O . ARG B 1 39 ? -4.023 -20.5 -2.584 1 71.25 39 ARG B O 1
ATOM 1569 N N . VAL B 1 40 ? -3.963 -19.422 -4.547 1 77.56 40 VAL B N 1
ATOM 1570 C CA . VAL B 1 40 ? -2.914 -20.266 -5.121 1 77.56 40 VAL B CA 1
ATOM 1571 C C . VAL B 1 40 ? -1.734 -19.391 -5.547 1 77.56 40 VAL B C 1
ATOM 1573 O O . VAL B 1 40 ? -1.912 -18.219 -5.902 1 77.56 40 VAL B O 1
ATOM 1576 N N . LEU B 1 41 ? -0.58 -20 -5.324 1 84.75 41 LEU B N 1
ATOM 1577 C CA . LEU B 1 41 ? 0.63 -19.359 -5.828 1 84.75 41 LEU B CA 1
ATOM 1578 C C . LEU B 1 41 ? 1.029 -19.938 -7.18 1 84.75 41 LEU B C 1
ATOM 1580 O O . LEU B 1 41 ? 1.1 -21.156 -7.344 1 84.75 41 LEU B O 1
ATOM 1584 N N . VAL B 1 42 ? 1.195 -19.016 -8.125 1 87.06 42 VAL B N 1
ATOM 1585 C CA . VAL B 1 42 ? 1.661 -19.406 -9.453 1 87.06 42 VAL B CA 1
ATOM 1586 C C . VAL B 1 42 ? 3.076 -18.875 -9.68 1 87.06 42 VAL B C 1
ATOM 1588 O O . VAL B 1 42 ? 3.318 -17.672 -9.586 1 87.06 42 VAL B O 1
ATOM 1591 N N . TYR B 1 43 ? 3.951 -19.812 -9.953 1 89.56 43 TYR B N 1
ATOM 1592 C CA . TYR B 1 43 ? 5.332 -19.422 -10.211 1 89.56 43 TYR B CA 1
ATOM 1593 C C . TYR B 1 43 ? 5.574 -19.25 -11.703 1 89.56 43 TYR B C 1
ATOM 1595 O O . TYR B 1 43 ? 5.105 -20.047 -12.516 1 89.56 43 TYR B O 1
ATOM 1603 N N . PHE B 1 44 ? 6.32 -18.172 -12.016 1 91.19 44 PHE B N 1
ATOM 1604 C CA . PHE B 1 44 ? 6.617 -17.875 -13.414 1 91.19 44 PHE B CA 1
ATOM 1605 C C . PHE B 1 44 ? 8.125 -17.906 -13.664 1 91.19 44 PHE B C 1
ATOM 1607 O O . PHE B 1 44 ? 8.906 -17.484 -12.812 1 91.19 44 PHE B O 1
ATOM 1614 N N . ASP B 1 45 ? 8.508 -18.469 -14.75 1 92.88 45 ASP B N 1
ATOM 1615 C CA . ASP B 1 45 ? 9.797 -18.266 -15.414 1 92.88 45 ASP B CA 1
ATOM 1616 C C . ASP B 1 45 ? 9.609 -17.578 -16.766 1 92.88 45 ASP B C 1
ATOM 1618 O O . ASP B 1 45 ? 9.672 -18.234 -17.812 1 92.88 45 ASP B O 1
ATOM 1622 N N . ARG B 1 46 ? 9.492 -16.25 -16.781 1 92.06 46 ARG B N 1
ATOM 1623 C CA . ARG B 1 46 ? 8.984 -15.523 -17.938 1 92.06 46 ARG B CA 1
ATOM 1624 C C . ARG B 1 46 ? 10.102 -14.758 -18.641 1 92.06 46 ARG B C 1
ATOM 1626 O O . ARG B 1 46 ? 10.883 -14.055 -17.984 1 92.06 46 ARG B O 1
ATOM 1633 N N . GLU B 1 47 ? 10.195 -14.977 -19.938 1 93.31 47 GLU B N 1
ATOM 1634 C CA . GLU B 1 47 ? 11.078 -14.148 -20.75 1 93.31 47 GLU B CA 1
ATOM 1635 C C . GLU B 1 47 ? 10.438 -12.797 -21.047 1 93.31 47 GLU B C 1
ATOM 1637 O O . GLU B 1 47 ? 9.32 -12.734 -21.562 1 93.31 47 GLU B O 1
ATOM 1642 N N . ALA B 1 48 ? 11.164 -11.742 -20.688 1 94.62 48 ALA B N 1
ATOM 1643 C CA . ALA B 1 48 ? 10.727 -10.375 -20.953 1 94.62 48 ALA B CA 1
ATOM 1644 C C . ALA B 1 48 ? 11.906 -9.414 -20.984 1 94.62 48 ALA B C 1
ATOM 1646 O O . ALA B 1 48 ? 13.039 -9.797 -20.656 1 94.62 48 ALA B O 1
ATOM 1647 N N . THR B 1 49 ? 11.656 -8.172 -21.422 1 94.62 49 THR B N 1
ATOM 1648 C CA . THR B 1 49 ? 12.703 -7.164 -21.516 1 94.62 49 THR B CA 1
ATOM 1649 C C . THR B 1 49 ? 13.023 -6.594 -20.125 1 94.62 49 THR B C 1
ATOM 1651 O O . THR B 1 49 ? 14.094 -6.02 -19.922 1 94.62 49 THR B O 1
ATOM 1654 N N . SER B 1 50 ? 12.094 -6.773 -19.188 1 92.88 50 SER B N 1
ATOM 1655 C CA . SER B 1 50 ? 12.273 -6.289 -17.828 1 92.88 50 SER B CA 1
ATOM 1656 C C . SER B 1 50 ? 11.375 -7.043 -16.859 1 92.88 50 SER B C 1
ATOM 1658 O O . SER B 1 50 ? 10.422 -7.703 -17.266 1 92.88 50 SER B O 1
ATOM 1660 N N . LEU B 1 51 ? 11.68 -6.914 -15.609 1 91.25 51 LEU B N 1
ATOM 1661 C CA . LEU B 1 51 ? 10.883 -7.574 -14.578 1 91.25 51 LEU B CA 1
ATOM 1662 C C . LEU B 1 51 ? 9.461 -7.02 -14.547 1 91.25 51 LEU B C 1
ATOM 1664 O O . LEU B 1 51 ? 8.492 -7.777 -14.531 1 91.25 51 LEU B O 1
ATOM 1668 N N . PRO B 1 52 ? 9.289 -5.695 -14.633 1 93.62 52 PRO B N 1
ATOM 1669 C CA . PRO B 1 52 ? 7.914 -5.184 -14.672 1 93.62 52 PRO B CA 1
ATOM 1670 C C . PRO B 1 52 ? 7.125 -5.707 -15.867 1 93.62 52 PRO B C 1
ATOM 1672 O O . PRO B 1 52 ? 5.949 -6.055 -15.734 1 93.62 52 PRO B O 1
ATOM 1675 N N . ALA B 1 53 ? 7.805 -5.785 -16.969 1 94.44 53 ALA B N 1
ATOM 1676 C CA . ALA B 1 53 ? 7.129 -6.305 -18.156 1 94.44 53 ALA B CA 1
ATOM 1677 C C . ALA B 1 53 ? 6.719 -7.762 -17.953 1 94.44 53 ALA B C 1
ATOM 1679 O O . ALA B 1 53 ? 5.629 -8.164 -18.375 1 94.44 53 ALA B O 1
ATOM 1680 N N . ALA B 1 54 ? 7.617 -8.492 -17.359 1 94.31 54 ALA B N 1
ATOM 1681 C CA . ALA B 1 54 ? 7.316 -9.898 -17.094 1 94.31 54 ALA B CA 1
ATOM 1682 C C . ALA B 1 54 ? 6.09 -10.039 -16.188 1 94.31 54 ALA B C 1
ATOM 1684 O O . ALA B 1 54 ? 5.207 -10.852 -16.453 1 94.31 54 ALA B O 1
ATOM 1685 N N . VAL B 1 55 ? 5.988 -9.242 -15.203 1 93.38 55 VAL B N 1
ATOM 1686 C CA . VAL B 1 55 ? 4.891 -9.312 -14.25 1 93.38 55 VAL B CA 1
ATOM 1687 C C . VAL B 1 55 ? 3.59 -8.883 -14.93 1 93.38 55 VAL B C 1
ATOM 1689 O O . VAL B 1 55 ? 2.564 -9.562 -14.789 1 93.38 55 VAL B O 1
ATOM 1692 N N . VAL B 1 56 ? 3.639 -7.855 -15.711 1 95.06 56 VAL B N 1
ATOM 1693 C CA . VAL B 1 56 ? 2.438 -7.348 -16.375 1 95.06 56 VAL B CA 1
ATOM 1694 C C . VAL B 1 56 ? 1.859 -8.414 -17.297 1 95.06 56 VAL B C 1
ATOM 1696 O O . VAL B 1 56 ? 0.66 -8.703 -17.25 1 95.06 56 VAL B O 1
ATOM 1699 N N . THR B 1 57 ? 2.723 -9.008 -18.062 1 93.12 57 THR B N 1
ATOM 1700 C CA . THR B 1 57 ? 2.242 -10 -19.016 1 93.12 57 THR B CA 1
ATOM 1701 C C . THR B 1 57 ? 1.723 -11.242 -18.281 1 93.12 57 THR B C 1
ATOM 1703 O O . THR B 1 57 ? 0.748 -11.859 -18.719 1 93.12 57 THR B O 1
ATOM 1706 N N . SER B 1 58 ? 2.373 -11.586 -17.203 1 92.62 58 SER B N 1
ATOM 1707 C CA . SER B 1 58 ? 1.889 -12.742 -16.453 1 92.62 58 SER B CA 1
ATOM 1708 C C . SER B 1 58 ? 0.538 -12.453 -15.812 1 92.62 58 SER B C 1
ATOM 1710 O O . SER B 1 58 ? -0.324 -13.328 -15.742 1 92.62 58 SER B O 1
ATOM 1712 N N . VAL B 1 59 ? 0.335 -11.242 -15.312 1 91.69 59 VAL B N 1
ATOM 1713 C CA . VAL B 1 59 ? -0.938 -10.852 -14.719 1 91.69 59 VAL B CA 1
ATOM 1714 C C . VAL B 1 59 ? -2.043 -10.914 -15.773 1 91.69 59 VAL B C 1
ATOM 1716 O O . VAL B 1 59 ? -3.131 -11.43 -15.508 1 91.69 59 VAL B O 1
ATOM 1719 N N . LEU B 1 60 ? -1.755 -10.461 -17 1 89.75 60 LEU B N 1
ATOM 1720 C CA . LEU B 1 60 ? -2.727 -10.516 -18.078 1 89.75 60 LEU B CA 1
ATOM 1721 C C . LEU B 1 60 ? -3.088 -11.953 -18.422 1 89.75 60 LEU B C 1
ATOM 1723 O O . LEU B 1 60 ? -4.262 -12.281 -18.594 1 89.75 60 LEU B O 1
ATOM 1727 N N . ASP B 1 61 ? -2.107 -12.766 -18.453 1 87.75 61 ASP B N 1
ATOM 1728 C CA . ASP B 1 61 ? -2.344 -14.18 -18.75 1 87.75 61 ASP B CA 1
ATOM 1729 C C . ASP B 1 61 ? -3.232 -14.82 -17.688 1 87.75 61 ASP B C 1
ATOM 1731 O O . ASP B 1 61 ? -4.152 -15.57 -18.016 1 87.75 61 ASP B O 1
ATOM 1735 N N . LEU B 1 62 ? -2.91 -14.531 -16.469 1 88 62 LEU B N 1
ATOM 1736 C CA . LEU B 1 62 ? -3.68 -15.094 -15.367 1 88 62 LEU B CA 1
ATOM 1737 C C . LEU B 1 62 ? -5.117 -14.594 -15.391 1 88 62 LEU B C 1
ATOM 1739 O O . LEU B 1 62 ? -6.059 -15.375 -15.234 1 88 62 LEU B O 1
ATOM 1743 N N . GLU B 1 63 ? -5.301 -13.359 -15.578 1 86.19 63 GLU B N 1
ATOM 1744 C CA . GLU B 1 63 ? -6.641 -12.773 -15.586 1 86.19 63 GLU B CA 1
ATOM 1745 C C . GLU B 1 63 ? -7.445 -13.258 -16.781 1 86.19 63 GLU B C 1
ATOM 1747 O O . GLU B 1 63 ? -8.656 -13.453 -16.688 1 86.19 63 GLU B O 1
ATOM 1752 N N . ASP B 1 64 ? -6.789 -13.438 -17.891 1 83.56 64 ASP B N 1
ATOM 1753 C CA . ASP B 1 64 ? -7.441 -14.008 -19.062 1 83.56 64 ASP B CA 1
ATOM 1754 C C . ASP B 1 64 ? -7.926 -15.422 -18.797 1 83.56 64 ASP B C 1
ATOM 1756 O O . ASP B 1 64 ? -8.844 -15.906 -19.453 1 83.56 64 ASP B O 1
ATOM 1760 N N . SER B 1 65 ? -7.344 -16.031 -17.859 1 79.31 65 SER B N 1
ATOM 1761 C CA . SER B 1 65 ? -7.73 -17.391 -17.484 1 79.31 65 SER B CA 1
ATOM 1762 C C . SER B 1 65 ? -8.758 -17.375 -16.359 1 79.31 65 SER B C 1
ATOM 1764 O O . SER B 1 65 ? -9.086 -18.438 -15.805 1 79.31 65 SER B O 1
ATOM 1766 N N . GLY B 1 66 ? -9.117 -16.188 -15.898 1 79.69 66 GLY B N 1
ATOM 1767 C CA . GLY B 1 66 ? -10.18 -16.078 -14.914 1 79.69 66 GLY B CA 1
ATOM 1768 C C . GLY B 1 66 ? -9.656 -15.969 -13.492 1 79.69 66 GLY B C 1
ATOM 1769 O O . GLY B 1 66 ? -10.422 -16.109 -12.531 1 79.69 66 GLY B O 1
ATOM 1770 N N . LEU B 1 67 ? -8.367 -15.758 -13.352 1 82.12 67 LEU B N 1
ATOM 1771 C CA . LEU B 1 67 ? -7.773 -15.641 -12.023 1 82.12 67 LEU B CA 1
ATOM 1772 C C . LEU B 1 67 ? -7.527 -14.18 -11.664 1 82.12 67 LEU B C 1
ATOM 1774 O O . LEU B 1 67 ? -7.117 -13.391 -12.523 1 82.12 67 LEU B O 1
ATOM 1778 N N . ASP B 1 68 ? -7.797 -13.844 -10.414 1 84.5 68 ASP B N 1
ATOM 1779 C CA . ASP B 1 68 ? -7.527 -12.5 -9.914 1 84.5 68 ASP B CA 1
ATOM 1780 C C . ASP B 1 68 ? -6.172 -12.438 -9.219 1 84.5 68 ASP B C 1
ATOM 1782 O O . ASP B 1 68 ? -5.926 -13.172 -8.258 1 84.5 68 ASP B O 1
ATOM 1786 N N . CYS B 1 69 ? -5.371 -11.594 -9.766 1 89.12 69 CYS B N 1
ATOM 1787 C CA . CYS B 1 69 ? -4.043 -11.461 -9.188 1 89.12 69 CYS B CA 1
ATOM 1788 C C . CYS B 1 69 ? -4.082 -10.594 -7.93 1 89.12 69 CYS B C 1
ATOM 1790 O O . CYS B 1 69 ? -4.578 -9.469 -7.965 1 89.12 69 CYS B O 1
ATOM 1792 N N . LEU B 1 70 ? -3.533 -11.117 -6.852 1 85.81 70 LEU B N 1
ATOM 1793 C CA . LEU B 1 70 ? -3.588 -10.438 -5.562 1 85.81 70 LEU B CA 1
ATOM 1794 C C . LEU B 1 70 ? -2.266 -9.742 -5.262 1 85.81 70 LEU B C 1
ATOM 1796 O O . LEU B 1 70 ? -2.252 -8.609 -4.766 1 85.81 70 LEU B O 1
ATOM 1800 N N . ALA B 1 71 ? -1.221 -10.406 -5.527 1 88.75 71 ALA B N 1
ATOM 1801 C CA . ALA B 1 71 ? 0.1 -9.859 -5.223 1 88.75 71 ALA B CA 1
ATOM 1802 C C . ALA B 1 71 ? 1.19 -10.609 -5.984 1 88.75 71 ALA B C 1
ATOM 1804 O O . ALA B 1 71 ? 0.999 -11.758 -6.383 1 88.75 71 ALA B O 1
ATOM 1805 N N . VAL B 1 72 ? 2.24 -9.906 -6.18 1 90 72 VAL B N 1
ATOM 1806 C CA . VAL B 1 72 ? 3.412 -10.492 -6.824 1 90 72 VAL B CA 1
ATOM 1807 C C . VAL B 1 72 ? 4.586 -10.508 -5.844 1 90 72 VAL B C 1
ATOM 1809 O O . VAL B 1 72 ? 4.742 -9.586 -5.039 1 90 72 VAL B O 1
ATOM 1812 N N . GLY B 1 73 ? 5.25 -11.57 -5.703 1 81.06 73 GLY B N 1
ATOM 1813 C CA . GLY B 1 73 ? 6.359 -11.688 -4.77 1 81.06 73 GLY B CA 1
ATOM 1814 C C . GLY B 1 73 ? 7.633 -12.195 -5.418 1 81.06 73 GLY B C 1
ATOM 1815 O O . GLY B 1 73 ? 7.699 -12.344 -6.641 1 81.06 73 GLY B O 1
ATOM 1816 N N . PRO B 1 74 ? 8.758 -12.5 -4.559 1 61.34 74 PRO B N 1
ATOM 1817 C CA . PRO B 1 74 ? 8.797 -13.133 -3.24 1 61.34 74 PRO B CA 1
ATOM 1818 C C . PRO B 1 74 ? 8.5 -12.156 -2.105 1 61.34 74 PRO B C 1
ATOM 1820 O O . PRO B 1 74 ? 8.219 -12.578 -0.982 1 61.34 74 PRO B O 1
ATOM 1823 N N . ASP B 1 75 ? 8.602 -10.797 -2.312 1 60.25 75 ASP B N 1
ATOM 1824 C CA . ASP B 1 75 ? 8.742 -10.141 -1.018 1 60.25 75 ASP B CA 1
ATOM 1825 C C . ASP B 1 75 ? 7.539 -9.234 -0.73 1 60.25 75 ASP B C 1
ATOM 1827 O O . ASP B 1 75 ? 6.895 -8.742 -1.656 1 60.25 75 ASP B O 1
ATOM 1831 N N . ASP B 1 76 ? 6.984 -9.422 0.626 1 70.56 76 ASP B N 1
ATOM 1832 C CA . ASP B 1 76 ? 6.043 -8.438 1.154 1 70.56 76 ASP B CA 1
ATOM 1833 C C . ASP B 1 76 ? 6.766 -7.168 1.607 1 70.56 76 ASP B C 1
ATOM 1835 O O . ASP B 1 76 ? 7.75 -7.242 2.346 1 70.56 76 ASP B O 1
ATOM 1839 N N . ASP B 1 77 ? 6.52 -6.098 1.154 1 81.75 77 ASP B N 1
ATOM 1840 C CA . ASP B 1 77 ? 7.09 -4.777 1.416 1 81.75 77 ASP B CA 1
ATOM 1841 C C . ASP B 1 77 ? 6.973 -4.414 2.895 1 81.75 77 ASP B C 1
ATOM 1843 O O . ASP B 1 77 ? 7.699 -3.547 3.383 1 81.75 77 ASP B O 1
ATOM 1847 N N . LEU B 1 78 ? 6.168 -5.145 3.633 1 85.06 78 LEU B N 1
ATOM 1848 C CA . LEU B 1 78 ? 6.008 -4.859 5.055 1 85.06 78 LEU B CA 1
ATOM 1849 C C . LEU B 1 78 ? 7.012 -5.652 5.887 1 85.06 78 LEU B C 1
ATOM 1851 O O . LEU B 1 78 ? 7.086 -6.875 5.77 1 85.06 78 LEU B O 1
ATOM 1855 N N . VAL B 1 79 ? 7.781 -4.902 6.652 1 84.5 79 VAL B N 1
ATOM 1856 C CA . VAL B 1 79 ? 8.844 -5.531 7.43 1 84.5 79 VAL B CA 1
ATOM 1857 C C . VAL B 1 79 ? 8.891 -4.926 8.828 1 84.5 79 VAL B C 1
ATOM 1859 O O . VAL B 1 79 ? 8.438 -3.799 9.039 1 84.5 79 VAL B O 1
ATOM 1862 N N . THR B 1 80 ? 9.352 -5.754 9.742 1 84.06 80 THR B N 1
ATOM 1863 C CA . THR B 1 80 ? 9.664 -5.277 11.078 1 84.06 80 THR B CA 1
ATOM 1864 C C . THR B 1 80 ? 11.172 -5.098 11.258 1 84.06 80 THR B C 1
ATOM 1866 O O . THR B 1 80 ? 11.953 -5.453 10.367 1 84.06 80 THR B O 1
ATOM 1869 N N . LEU B 1 81 ? 11.461 -4.566 12.43 1 81.69 81 LEU B N 1
ATOM 1870 C CA . LEU B 1 81 ? 12.875 -4.34 12.711 1 81.69 81 LEU B CA 1
ATOM 1871 C C . LEU B 1 81 ? 13.641 -5.66 12.727 1 81.69 81 LEU B C 1
ATOM 1873 O O . LEU B 1 81 ? 14.812 -5.711 12.328 1 81.69 81 LEU B O 1
ATOM 1877 N N . ASP B 1 82 ? 12.953 -6.711 13.18 1 80.44 82 ASP B N 1
ATOM 1878 C CA . ASP B 1 82 ? 13.578 -8.023 13.258 1 80.44 82 ASP B CA 1
ATOM 1879 C C . ASP B 1 82 ? 13.914 -8.562 11.867 1 80.44 82 ASP B C 1
ATOM 1881 O O . ASP B 1 82 ? 14.781 -9.422 11.719 1 80.44 82 ASP B O 1
ATOM 1885 N N . VAL B 1 83 ? 13.273 -8.109 10.883 1 80.75 83 VAL B N 1
ATOM 1886 C CA . VAL B 1 83 ? 13.539 -8.492 9.5 1 80.75 83 VAL B CA 1
ATOM 1887 C C . VAL B 1 83 ? 14.57 -7.551 8.883 1 80.75 83 VAL B C 1
ATOM 1889 O O . VAL B 1 83 ? 15.453 -7.984 8.141 1 80.75 83 VAL B O 1
ATOM 1892 N N . ILE B 1 84 ? 14.469 -6.266 9.172 1 82.56 84 ILE B N 1
ATOM 1893 C CA . ILE B 1 84 ? 15.32 -5.242 8.586 1 82.56 84 ILE B CA 1
ATOM 1894 C C . ILE B 1 84 ? 16.766 -5.461 9.031 1 82.56 84 ILE B C 1
ATOM 1896 O O . ILE B 1 84 ? 17.688 -5.395 8.219 1 82.56 84 ILE B O 1
ATOM 1900 N N . ALA B 1 85 ? 16.969 -5.766 10.234 1 83 85 ALA B N 1
ATOM 1901 C CA . ALA B 1 85 ? 18.312 -5.844 10.812 1 83 85 ALA B CA 1
ATOM 1902 C C . ALA B 1 85 ? 19.156 -6.906 10.109 1 83 85 ALA B C 1
ATOM 1904 O O . ALA B 1 85 ? 20.234 -6.617 9.602 1 83 85 ALA B O 1
ATOM 1905 N N . PRO B 1 86 ? 18.641 -8.117 10.062 1 79.81 86 PRO B N 1
ATOM 1906 C CA . PRO B 1 86 ? 19.453 -9.125 9.375 1 79.81 86 PRO B CA 1
ATOM 1907 C C . PRO B 1 86 ? 19.672 -8.797 7.898 1 79.81 86 PRO B C 1
ATOM 1909 O O . PRO B 1 86 ? 20.734 -9.109 7.344 1 79.81 86 PRO B O 1
ATOM 1912 N N . ARG B 1 87 ? 18.734 -8.203 7.277 1 79.62 87 ARG B N 1
ATOM 1913 C CA . ARG B 1 87 ? 18.875 -7.852 5.871 1 79.62 87 ARG B CA 1
ATOM 1914 C C . ARG B 1 87 ? 19.984 -6.832 5.672 1 79.62 87 ARG B C 1
ATOM 1916 O O . ARG B 1 87 ? 20.625 -6.789 4.617 1 79.62 87 ARG B O 1
ATOM 1923 N N . LEU B 1 88 ? 20.219 -6.004 6.672 1 80.31 88 LEU B N 1
ATOM 1924 C CA . LEU B 1 88 ? 21.234 -4.965 6.59 1 80.31 88 LEU B CA 1
ATOM 1925 C C . LEU B 1 88 ? 22.547 -5.441 7.207 1 80.31 88 LEU B C 1
ATOM 1927 O O . LEU B 1 88 ? 23.516 -4.691 7.258 1 80.31 88 LEU B O 1
ATOM 1931 N N . GLY B 1 89 ? 22.516 -6.66 7.664 1 79.25 89 GLY B N 1
ATOM 1932 C CA . GLY B 1 89 ? 23.719 -7.195 8.305 1 79.25 89 GLY B CA 1
ATOM 1933 C C . GLY B 1 89 ? 23.953 -6.609 9.688 1 79.25 89 GLY B C 1
ATOM 1934 O O . GLY B 1 89 ? 25.109 -6.504 10.125 1 79.25 89 GLY B O 1
ATOM 1935 N N . LEU B 1 90 ? 22.953 -6.133 10.234 1 75.94 90 LEU B N 1
ATOM 1936 C CA . LEU B 1 90 ? 23.031 -5.539 11.562 1 75.94 90 LEU B CA 1
ATOM 1937 C C . LEU B 1 90 ? 22.516 -6.504 12.625 1 75.94 90 LEU B C 1
ATOM 1939 O O . LEU B 1 90 ? 21.719 -7.395 12.32 1 75.94 90 LEU B O 1
ATOM 1943 N N . SER B 1 91 ? 23.047 -6.367 13.852 1 71.81 91 SER B N 1
ATOM 1944 C CA . SER B 1 91 ? 22.469 -7.109 14.961 1 71.81 91 SER B CA 1
ATOM 1945 C C . SER B 1 91 ? 21.078 -6.598 15.297 1 71.81 91 SER B C 1
ATOM 1947 O O . SER B 1 91 ? 20.781 -5.414 15.102 1 71.81 91 SER B O 1
ATOM 1949 N N . PRO B 1 92 ? 20.062 -7.488 15.641 1 64.44 92 PRO B N 1
ATOM 1950 C CA . PRO B 1 92 ? 18.688 -7.062 15.969 1 64.44 92 PRO B CA 1
ATOM 1951 C C . PRO B 1 92 ? 18.656 -5.879 16.938 1 64.44 92 PRO B C 1
ATOM 1953 O O . PRO B 1 92 ? 17.844 -4.965 16.766 1 64.44 92 PRO B O 1
ATOM 1956 N N . GLY B 1 93 ? 19.359 -5.844 18 1 62.75 93 GLY B N 1
ATOM 1957 C CA . GLY B 1 93 ? 19.391 -4.762 18.969 1 62.75 93 GLY B CA 1
ATOM 1958 C C . GLY B 1 93 ? 19.969 -3.473 18.391 1 62.75 93 GLY B C 1
ATOM 1959 O O . GLY B 1 93 ? 19.75 -2.396 18.953 1 62.75 93 GLY B O 1
ATOM 1960 N N . ALA B 1 94 ? 20.641 -3.609 17.328 1 62.16 94 ALA B N 1
ATOM 1961 C CA . ALA B 1 94 ? 21.297 -2.436 16.766 1 62.16 94 ALA B CA 1
ATOM 1962 C C . ALA B 1 94 ? 20.312 -1.551 16.031 1 62.16 94 ALA B C 1
ATOM 1964 O O . ALA B 1 94 ? 20.5 -0.336 15.93 1 62.16 94 ALA B O 1
ATOM 1965 N N . VAL B 1 95 ? 19.234 -2.154 15.438 1 59.69 95 VAL B N 1
ATOM 1966 C CA . VAL B 1 95 ? 18.25 -1.374 14.688 1 59.69 95 VAL B CA 1
ATOM 1967 C C . VAL B 1 95 ? 17.234 -0.776 15.648 1 59.69 95 VAL B C 1
ATOM 1969 O O . VAL B 1 95 ? 16.703 0.316 15.406 1 59.69 95 VAL B O 1
ATOM 1972 N N . GLY B 1 96 ? 16.781 -1.44 16.766 1 54.94 96 GLY B N 1
ATOM 1973 C CA . GLY B 1 96 ? 15.727 -1.124 17.719 1 54.94 96 GLY B CA 1
ATOM 1974 C C . GLY B 1 96 ? 15.977 0.166 18.469 1 54.94 96 GLY B C 1
ATOM 1975 O O . GLY B 1 96 ? 15.039 0.901 18.781 1 54.94 96 GLY B O 1
ATOM 1976 N N . ASP B 1 97 ? 17.109 0.21 19.25 1 47.94 97 ASP B N 1
ATOM 1977 C CA . ASP B 1 97 ? 17.531 1.386 20 1 47.94 97 ASP B CA 1
ATOM 1978 C C . ASP B 1 97 ? 17.719 2.588 19.078 1 47.94 97 ASP B C 1
ATOM 1980 O O . ASP B 1 97 ? 17.938 3.707 19.547 1 47.94 97 ASP B O 1
ATOM 1984 N N . GLY B 1 98 ? 18.312 2.41 17.938 1 44.12 98 GLY B N 1
ATOM 1985 C CA . GLY B 1 98 ? 18.891 3.455 17.094 1 44.12 98 GLY B CA 1
ATOM 1986 C C . GLY B 1 98 ? 17.844 4.336 16.453 1 44.12 98 GLY B C 1
ATOM 1987 O O . GLY B 1 98 ? 16.688 3.943 16.312 1 44.12 98 GLY B O 1
ATOM 1988 N N . PRO B 1 99 ? 18.031 5.676 16.453 1 46.53 99 PRO B N 1
ATOM 1989 C CA . PRO B 1 99 ? 17.828 6.703 15.438 1 46.53 99 PRO B CA 1
ATOM 1990 C C . PRO B 1 99 ? 17.75 6.121 14.023 1 46.53 99 PRO B C 1
ATOM 1992 O O . PRO B 1 99 ? 17.828 6.859 13.039 1 46.53 99 PRO B O 1
ATOM 1995 N N . VAL B 1 100 ? 17.859 4.918 13.922 1 49.38 100 VAL B N 1
ATOM 1996 C CA . VAL B 1 100 ? 18.453 4.414 12.688 1 49.38 100 VAL B CA 1
ATOM 1997 C C . VAL B 1 100 ? 17.859 5.156 11.492 1 49.38 100 VAL B C 1
ATOM 1999 O O . VAL B 1 100 ? 18.578 5.465 10.531 1 49.38 100 VAL B O 1
ATOM 2002 N N . PHE B 1 101 ? 16.5 5.121 11.672 1 60.78 101 PHE B N 1
ATOM 2003 C CA . PHE B 1 101 ? 16.062 5.93 10.539 1 60.78 101 PHE B CA 1
ATOM 2004 C C . PHE B 1 101 ? 15.945 7.398 10.938 1 60.78 101 PHE B C 1
ATOM 2006 O O . PHE B 1 101 ? 15.797 8.266 10.078 1 60.78 101 PHE B O 1
ATOM 2013 N N . ASP B 1 102 ? 16.375 7.562 12.398 1 59.31 102 ASP B N 1
ATOM 2014 C CA . ASP B 1 102 ? 16.203 8.922 12.906 1 59.31 102 ASP B CA 1
ATOM 2015 C C . ASP B 1 102 ? 14.953 9.57 12.328 1 59.31 102 ASP B C 1
ATOM 2017 O O . ASP B 1 102 ? 15.008 10.688 11.812 1 59.31 102 ASP B O 1
ATOM 2021 N N . GLY B 1 103 ? 13.945 8.57 12.305 1 65.94 103 GLY B N 1
ATOM 2022 C CA . GLY B 1 103 ? 12.703 9.109 11.766 1 65.94 103 GLY B CA 1
ATOM 2023 C C . GLY B 1 103 ? 12.711 9.219 10.258 1 65.94 103 GLY B C 1
ATOM 2024 O O . GLY B 1 103 ? 11.742 9.695 9.656 1 65.94 103 GLY B O 1
ATOM 2025 N N . ALA B 1 104 ? 13.836 8.75 9.672 1 70.44 104 ALA B N 1
ATOM 2026 C CA . ALA B 1 104 ? 13.992 8.906 8.227 1 70.44 104 ALA B CA 1
ATOM 2027 C C . ALA B 1 104 ? 13.062 7.965 7.469 1 70.44 104 ALA B C 1
ATOM 2029 O O . ALA B 1 104 ? 12.594 8.289 6.375 1 70.44 104 ALA B O 1
ATOM 2030 N N . VAL B 1 105 ? 12.852 6.805 8.141 1 78.81 105 VAL B N 1
ATOM 2031 C CA . VAL B 1 105 ? 11.93 5.855 7.527 1 78.81 105 VAL B CA 1
ATOM 2032 C C . VAL B 1 105 ? 10.609 5.848 8.289 1 78.81 105 VAL B C 1
ATOM 2034 O O . VAL B 1 105 ? 10.57 5.543 9.484 1 78.81 105 VAL B O 1
ATOM 2037 N N . PRO B 1 106 ? 9.578 6.211 7.598 1 78.56 106 PRO B N 1
ATOM 2038 C CA . PRO B 1 106 ? 8.289 6.25 8.297 1 78.56 106 PRO B CA 1
ATOM 2039 C C . PRO B 1 106 ? 7.875 4.883 8.836 1 78.56 106 PRO B C 1
ATOM 2041 O O . PRO B 1 106 ? 7.98 3.877 8.133 1 78.56 106 PRO B O 1
ATOM 2044 N N . ALA B 1 107 ? 7.496 4.879 10.109 1 80.44 107 ALA B N 1
ATOM 2045 C CA . ALA B 1 107 ? 6.957 3.682 10.742 1 80.44 107 ALA B CA 1
ATOM 2046 C C . ALA B 1 107 ? 5.434 3.732 10.812 1 80.44 107 ALA B C 1
ATOM 2048 O O . ALA B 1 107 ? 4.848 4.809 10.961 1 80.44 107 ALA B O 1
ATOM 2049 N N . VAL B 1 108 ? 4.844 2.57 10.578 1 78.44 108 VAL B N 1
ATOM 2050 C CA . VAL B 1 108 ? 3.398 2.441 10.758 1 78.44 108 VAL B CA 1
ATOM 2051 C C . VAL B 1 108 ? 3.104 1.629 12.016 1 78.44 108 VAL B C 1
ATOM 2053 O O . VAL B 1 108 ? 3.633 0.528 12.188 1 78.44 108 VAL B O 1
ATOM 2056 N N . GLU B 1 109 ? 2.395 2.273 12.844 1 77.81 109 GLU B N 1
ATOM 2057 C CA . GLU B 1 109 ? 1.972 1.569 14.055 1 77.81 109 GLU B CA 1
ATOM 2058 C C . GLU B 1 109 ? 0.787 0.65 13.766 1 77.81 109 GLU B C 1
ATOM 2060 O O . GLU B 1 109 ? -0.238 1.094 13.242 1 77.81 109 GLU B O 1
ATOM 2065 N N . CYS B 1 110 ? 0.928 -0.572 14.008 1 75.31 110 CYS B N 1
ATOM 2066 C CA . CYS B 1 110 ? -0.109 -1.573 13.781 1 75.31 110 CYS B CA 1
ATOM 2067 C C . CYS B 1 110 ? -0.213 -2.523 14.969 1 75.31 110 CYS B C 1
ATOM 2069 O O . CYS B 1 110 ? 0.642 -3.393 15.156 1 75.31 110 CYS B O 1
ATOM 2071 N N . GLY B 1 111 ? -1.308 -2.436 15.766 1 71.94 111 GLY B N 1
ATOM 2072 C CA . GLY B 1 111 ? -1.533 -3.359 16.859 1 71.94 111 GLY B CA 1
ATOM 2073 C C . GLY B 1 111 ? -0.402 -3.369 17.875 1 71.94 111 GLY B C 1
ATOM 2074 O O . GLY B 1 111 ? -0.011 -4.43 18.375 1 71.94 111 GLY B O 1
ATOM 2075 N N . GLY B 1 112 ? 0.318 -2.238 18.047 1 71.62 112 GLY B N 1
ATOM 2076 C CA . GLY B 1 112 ? 1.385 -2.162 19.031 1 71.62 112 GLY B CA 1
ATOM 2077 C C . GLY B 1 112 ? 2.76 -2.414 18.453 1 71.62 112 GLY B C 1
ATOM 2078 O O . GLY B 1 112 ? 3.77 -2.303 19.156 1 71.62 112 GLY B O 1
ATOM 2079 N N . PHE B 1 113 ? 2.77 -2.84 17.312 1 75.81 113 PHE B N 1
ATOM 2080 C CA . PHE B 1 113 ? 4.055 -3.055 16.656 1 75.81 113 PHE B CA 1
ATOM 2081 C C . PHE B 1 113 ? 4.301 -1.994 15.586 1 75.81 113 PHE B C 1
ATOM 2083 O O . PHE B 1 113 ? 3.355 -1.38 15.086 1 75.81 113 PHE B O 1
ATOM 2090 N N . ARG B 1 114 ? 5.57 -1.804 15.406 1 81.12 114 ARG B N 1
ATOM 2091 C CA . ARG B 1 114 ? 5.957 -0.891 14.336 1 81.12 114 ARG B CA 1
ATOM 2092 C C . ARG B 1 114 ? 6.363 -1.658 13.078 1 81.12 114 ARG B C 1
ATOM 2094 O O . ARG B 1 114 ? 7.184 -2.574 13.148 1 81.12 114 ARG B O 1
ATOM 2101 N N . VAL B 1 115 ? 5.754 -1.306 12.055 1 85.12 115 VAL B N 1
ATOM 2102 C CA . VAL B 1 115 ? 6.047 -1.91 10.766 1 85.12 115 VAL B CA 1
ATOM 2103 C C . VAL B 1 115 ? 6.617 -0.855 9.82 1 85.12 115 VAL B C 1
ATOM 2105 O O . VAL B 1 115 ? 6.277 0.326 9.914 1 85.12 115 VAL B O 1
ATOM 2108 N N . PHE B 1 116 ? 7.531 -1.409 8.992 1 85.12 116 PHE B N 1
ATOM 2109 C CA . PHE B 1 116 ? 8.164 -0.563 7.988 1 85.12 116 PHE B CA 1
ATOM 2110 C C . PHE B 1 116 ? 7.949 -1.126 6.586 1 85.12 116 PHE B C 1
ATOM 2112 O O . PHE B 1 116 ? 7.527 -2.273 6.434 1 85.12 116 PHE B O 1
ATOM 2119 N N . ARG B 1 117 ? 8.148 -0.23 5.672 1 85.69 117 ARG B N 1
ATOM 2120 C CA . ARG B 1 117 ? 8.195 -0.696 4.289 1 85.69 117 ARG B CA 1
ATOM 2121 C C . ARG B 1 117 ? 9.641 -0.834 3.812 1 85.69 117 ARG B C 1
ATOM 2123 O O . ARG B 1 117 ? 10.422 0.113 3.906 1 85.69 117 ARG B O 1
ATOM 2130 N N . TRP B 1 118 ? 9.867 -2.031 3.367 1 84.56 118 TRP B N 1
ATOM 2131 C CA . TRP B 1 118 ? 11.219 -2.287 2.885 1 84.56 118 TRP B CA 1
ATOM 2132 C C . TRP B 1 118 ? 11.594 -1.31 1.776 1 84.56 118 TRP B C 1
ATOM 2134 O O . TRP B 1 118 ? 12.742 -0.864 1.696 1 84.56 118 TRP B O 1
ATOM 2144 N N . SER B 1 119 ? 10.648 -1.002 0.933 1 83.56 119 SER B N 1
ATOM 2145 C CA . SER B 1 119 ? 10.891 -0.035 -0.133 1 83.56 119 SER B CA 1
ATOM 2146 C C . SER B 1 119 ? 11.328 1.312 0.431 1 83.56 119 SER B C 1
ATOM 2148 O O . SER B 1 119 ? 12.172 1.995 -0.157 1 83.56 119 SER B O 1
ATOM 2150 N N . ASP B 1 120 ? 10.766 1.7 1.597 1 83.31 120 ASP B N 1
ATOM 2151 C CA . ASP B 1 120 ? 11.164 2.949 2.24 1 83.31 120 ASP B CA 1
ATOM 2152 C C . ASP B 1 120 ? 12.562 2.832 2.85 1 83.31 120 ASP B C 1
ATOM 2154 O O . ASP B 1 120 ? 13.336 3.793 2.832 1 83.31 120 ASP B O 1
ATOM 2158 N N . VAL B 1 121 ? 12.82 1.713 3.361 1 82.44 121 VAL B N 1
ATOM 2159 C CA . VAL B 1 121 ? 14.133 1.472 3.947 1 82.44 121 VAL B CA 1
ATOM 2160 C C . VAL B 1 121 ? 15.203 1.554 2.863 1 82.44 121 VAL B C 1
ATOM 2162 O O . VAL B 1 121 ? 16.234 2.201 3.053 1 82.44 121 VAL B O 1
ATOM 2165 N N . VAL B 1 122 ? 14.906 0.912 1.77 1 80.62 122 VAL B N 1
ATOM 2166 C CA . VAL B 1 122 ? 15.852 0.907 0.658 1 80.62 122 VAL B CA 1
ATOM 2167 C C . VAL B 1 122 ? 16.062 2.33 0.143 1 80.62 122 VAL B C 1
ATOM 2169 O O . VAL B 1 122 ? 17.188 2.74 -0.143 1 80.62 122 VAL B O 1
ATOM 2172 N N . ALA B 1 123 ? 15.008 3.092 -0.029 1 78.69 123 ALA B N 1
ATOM 2173 C CA . ALA B 1 123 ? 15.102 4.477 -0.48 1 78.69 123 ALA B CA 1
ATOM 2174 C C . ALA B 1 123 ? 15.977 5.301 0.461 1 78.69 123 ALA B C 1
ATOM 2176 O O . ALA B 1 123 ? 16.781 6.117 0.011 1 78.69 123 ALA B O 1
ATOM 2177 N N . TRP B 1 124 ? 15.766 5.051 1.677 1 80.12 124 TRP B N 1
ATOM 2178 C CA . TRP B 1 124 ? 16.562 5.746 2.689 1 80.12 124 TRP B CA 1
ATOM 2179 C C . TRP B 1 124 ? 18.031 5.367 2.586 1 80.12 124 TRP B C 1
ATOM 2181 O O . TRP B 1 124 ? 18.906 6.23 2.654 1 80.12 124 TRP B O 1
ATOM 2191 N N . LEU B 1 125 ? 18.312 4.152 2.443 1 77.62 125 LEU B N 1
ATOM 2192 C CA . LEU B 1 125 ? 19.688 3.67 2.334 1 77.62 125 LEU B CA 1
ATOM 2193 C C . LEU B 1 125 ? 20.391 4.293 1.131 1 77.62 125 LEU B C 1
ATOM 2195 O O . LEU B 1 125 ? 21.578 4.598 1.189 1 77.62 125 LEU B O 1
ATOM 2199 N N . ARG B 1 126 ? 19.609 4.484 0.148 1 75.94 126 ARG B N 1
ATOM 2200 C CA . ARG B 1 126 ? 20.188 5.047 -1.074 1 75.94 126 ARG B CA 1
ATOM 2201 C C . ARG B 1 126 ? 20.484 6.531 -0.909 1 75.94 126 ARG B C 1
ATOM 2203 O O . ARG B 1 126 ? 21.375 7.066 -1.562 1 75.94 126 ARG B O 1
ATOM 2210 N N . SER B 1 127 ? 19.75 7.195 -0.092 1 72.06 127 SER B N 1
ATOM 2211 C CA . SER B 1 127 ? 19.906 8.641 0.075 1 72.06 127 SER B CA 1
ATOM 2212 C C . SER B 1 127 ? 20.891 8.961 1.198 1 72.06 127 SER B C 1
ATOM 2214 O O . SER B 1 127 ? 21.359 10.094 1.311 1 72.06 127 SER B O 1
ATOM 2216 N N . ALA B 1 128 ? 21.062 8.078 2.094 1 64.62 128 ALA B N 1
ATOM 2217 C CA . ALA B 1 128 ? 21.891 8.32 3.27 1 64.62 128 ALA B CA 1
ATOM 2218 C C . ALA B 1 128 ? 23.359 8.453 2.883 1 64.62 128 ALA B C 1
ATOM 2220 O O . ALA B 1 128 ? 23.844 7.754 1.988 1 64.62 128 ALA B O 1
ATOM 2221 N N . PRO B 1 129 ? 23.906 9.586 3.463 1 61.25 129 PRO B N 1
ATOM 2222 C CA . PRO B 1 129 ? 25.344 9.758 3.23 1 61.25 129 PRO B CA 1
ATOM 2223 C C . PRO B 1 129 ? 26.188 8.664 3.898 1 61.25 129 PRO B C 1
ATOM 2225 O O . PRO B 1 129 ? 25.812 8.148 4.953 1 61.25 129 PRO B O 1
ATOM 2228 N N . GLY B 1 130 ? 27.344 8.125 3.324 1 57.88 130 GLY B N 1
ATOM 2229 C CA . GLY B 1 130 ? 28.375 7.262 3.896 1 57.88 130 GLY B CA 1
ATOM 2230 C C . GLY B 1 130 ? 28.297 5.828 3.402 1 57.88 130 GLY B C 1
ATOM 2231 O O . GLY B 1 130 ? 27.5 5.516 2.514 1 57.88 130 GLY B O 1
ATOM 2232 N N . PRO B 1 131 ? 29.172 5.004 3.977 1 50.56 131 PRO B N 1
ATOM 2233 C CA . PRO B 1 131 ? 29.344 3.609 3.555 1 50.56 131 PRO B CA 1
ATOM 2234 C C . PRO B 1 131 ? 28.047 2.803 3.654 1 50.56 131 PRO B C 1
ATOM 2236 O O . PRO B 1 131 ? 28.047 1.597 3.391 1 50.56 131 PRO B O 1
ATOM 2239 N N . ALA B 1 132 ? 27.234 3.336 4.277 1 51.22 132 ALA B N 1
ATOM 2240 C CA . ALA B 1 132 ? 26.031 2.51 4.457 1 51.22 132 ALA B CA 1
ATOM 2241 C C . ALA B 1 132 ? 25.438 2.107 3.109 1 51.22 132 ALA B C 1
ATOM 2243 O O . ALA B 1 132 ? 24.422 1.409 3.059 1 51.22 132 ALA B O 1
ATOM 2244 N N . ALA B 1 133 ? 25.922 2.832 2.123 1 49.31 133 ALA B N 1
ATOM 2245 C CA . ALA B 1 133 ? 25.391 2.461 0.814 1 49.31 133 ALA B CA 1
ATOM 2246 C C . ALA B 1 133 ? 25.531 0.962 0.569 1 49.31 133 ALA B C 1
ATOM 2248 O O . ALA B 1 133 ? 26.281 0.538 -0.302 1 49.31 133 ALA B O 1
ATOM 2249 N N . ARG B 1 134 ? 25.922 0.345 1.687 1 48.72 134 ARG B N 1
ATOM 2250 C CA . ARG B 1 134 ? 25.984 -1.07 1.338 1 48.72 134 ARG B CA 1
ATOM 2251 C C . ARG B 1 134 ? 24.688 -1.517 0.665 1 48.72 134 ARG B C 1
ATOM 2253 O O . ARG B 1 134 ? 23.594 -1.278 1.187 1 48.72 134 ARG B O 1
ATOM 2260 N N . GLU B 1 135 ? 24.828 -1.534 -0.556 1 51.19 135 GLU B N 1
ATOM 2261 C CA . GLU B 1 135 ? 23.719 -2.121 -1.312 1 51.19 135 GLU B CA 1
ATOM 2262 C C . GLU B 1 135 ? 23.094 -3.295 -0.559 1 51.19 135 GLU B C 1
ATOM 2264 O O . GLU B 1 135 ? 23.797 -4.258 -0.222 1 51.19 135 GLU B O 1
ATOM 2269 N N . PRO B 1 136 ? 22.172 -2.992 0.314 1 51.53 136 PRO B N 1
ATOM 2270 C CA . PRO B 1 136 ? 21.625 -4.215 0.908 1 51.53 136 PRO B CA 1
ATOM 2271 C C . PRO B 1 136 ? 21.609 -5.391 -0.065 1 51.53 136 PRO B C 1
ATOM 2273 O O . PRO B 1 136 ? 21.672 -5.191 -1.281 1 51.53 136 PRO B O 1
ATOM 2276 N N . ALA B 1 137 ? 21.969 -6.594 0.445 1 48.81 137 ALA B N 1
ATOM 2277 C CA . ALA B 1 137 ? 21.781 -7.797 -0.365 1 48.81 137 ALA B CA 1
ATOM 2278 C C . ALA B 1 137 ? 20.641 -7.605 -1.371 1 48.81 137 ALA B C 1
ATOM 2280 O O . ALA B 1 137 ? 19.75 -6.777 -1.167 1 48.81 137 ALA B O 1
ATOM 2281 N N . PRO B 1 138 ? 20.656 -8.344 -2.508 1 48.97 138 PRO B N 1
ATOM 2282 C CA . PRO B 1 138 ? 19.781 -8.266 -3.682 1 48.97 138 PRO B CA 1
ATOM 2283 C C . PRO B 1 138 ? 18.297 -8.117 -3.311 1 48.97 138 PRO B C 1
ATOM 2285 O O . PRO B 1 138 ? 17.594 -9.117 -3.139 1 48.97 138 PRO B O 1
ATOM 2288 N N . ALA B 1 139 ? 18.031 -7.363 -2.285 1 51.03 139 ALA B N 1
ATOM 2289 C CA . ALA B 1 139 ? 16.609 -7.164 -2.014 1 51.03 139 ALA B CA 1
ATOM 2290 C C . ALA B 1 139 ? 15.883 -6.66 -3.256 1 51.03 139 ALA B C 1
ATOM 2292 O O . ALA B 1 139 ? 16.48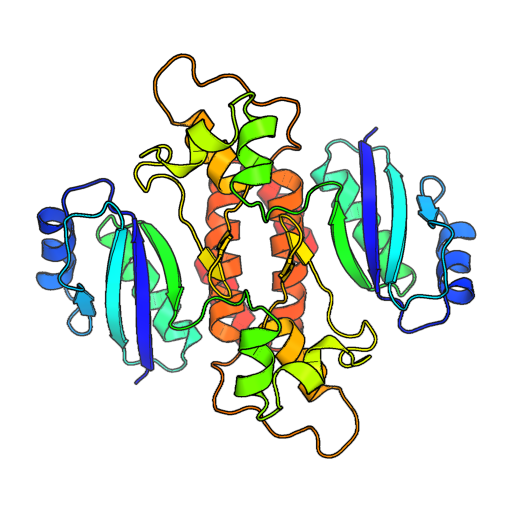4 -6.008 -4.113 1 51.03 139 ALA B O 1
ATOM 2293 N N . TRP B 1 140 ? 15.047 -7.539 -3.775 1 54.06 140 TRP B N 1
ATOM 2294 C CA . TRP B 1 140 ? 14.297 -7.164 -4.969 1 54.06 140 TRP B CA 1
ATOM 2295 C C . TRP B 1 140 ? 14.016 -5.664 -4.988 1 54.06 140 TRP B C 1
ATOM 2297 O O . TRP B 1 140 ? 13.781 -5.059 -3.939 1 54.06 140 TRP B O 1
ATOM 2307 N N . PRO B 1 141 ? 14.523 -5.043 -6.094 1 60.22 141 PRO B N 1
ATOM 2308 C CA . PRO B 1 141 ? 14.109 -3.666 -6.367 1 60.22 141 PRO B CA 1
ATOM 2309 C C . PRO B 1 141 ? 12.656 -3.4 -6.004 1 60.22 141 PRO B C 1
ATOM 2311 O O . PRO B 1 141 ? 11.844 -4.332 -5.949 1 60.22 141 PRO B O 1
ATOM 2314 N N . PRO B 1 142 ? 12.438 -2.191 -5.539 1 75.88 142 PRO B N 1
ATOM 2315 C CA . PRO B 1 142 ? 11.086 -1.818 -5.137 1 75.88 142 PRO B CA 1
ATOM 2316 C C . PRO B 1 142 ? 10.062 -2.016 -6.254 1 75.88 142 PRO B C 1
ATOM 2318 O O . PRO B 1 142 ? 9.008 -1.374 -6.254 1 75.88 142 PRO B O 1
ATOM 2321 N N . VAL B 1 143 ? 10.469 -2.973 -7.184 1 84.69 143 VAL B N 1
ATOM 2322 C CA . VAL B 1 143 ? 9.586 -3.188 -8.328 1 84.69 143 VAL B CA 1
ATOM 2323 C C . VAL B 1 143 ? 8.328 -3.928 -7.883 1 84.69 143 VAL B C 1
ATOM 2325 O O . VAL B 1 143 ? 7.211 -3.516 -8.203 1 84.69 143 VAL B O 1
ATOM 2328 N N . PHE B 1 144 ? 8.508 -4.902 -7.047 1 89.25 144 PHE B N 1
ATOM 2329 C CA . PHE B 1 144 ? 7.352 -5.66 -6.594 1 89.25 144 PHE B CA 1
ATOM 2330 C C . PHE B 1 144 ? 6.441 -4.801 -5.727 1 89.25 144 PHE B C 1
ATOM 2332 O O . PHE B 1 144 ? 5.215 -4.91 -5.805 1 89.25 144 PHE B O 1
ATOM 2339 N N . ALA B 1 145 ? 7.09 -3.959 -4.945 1 89.38 145 ALA B N 1
ATOM 2340 C CA . ALA B 1 145 ? 6.293 -3.068 -4.105 1 89.38 145 ALA B CA 1
ATOM 2341 C C . ALA B 1 145 ? 5.402 -2.166 -4.953 1 89.38 145 ALA B C 1
ATOM 2343 O O . ALA B 1 145 ? 4.211 -2.02 -4.672 1 89.38 145 ALA B O 1
ATOM 2344 N N . ALA B 1 146 ? 5.992 -1.634 -5.984 1 91.56 146 ALA B N 1
ATOM 2345 C CA . ALA B 1 146 ? 5.234 -0.74 -6.855 1 91.56 146 ALA B CA 1
ATOM 2346 C C . ALA B 1 146 ? 4.121 -1.492 -7.578 1 91.56 146 ALA B C 1
ATOM 2348 O O . ALA B 1 146 ? 2.99 -1.008 -7.664 1 91.56 146 ALA B O 1
ATOM 2349 N N . LEU B 1 147 ? 4.434 -2.645 -8.055 1 93.62 147 LEU B N 1
ATOM 2350 C CA . LEU B 1 147 ? 3.457 -3.418 -8.82 1 93.62 147 LEU B CA 1
ATOM 2351 C C . LEU B 1 147 ? 2.338 -3.922 -7.91 1 93.62 147 LEU B C 1
ATOM 2353 O O . LEU B 1 147 ? 1.175 -3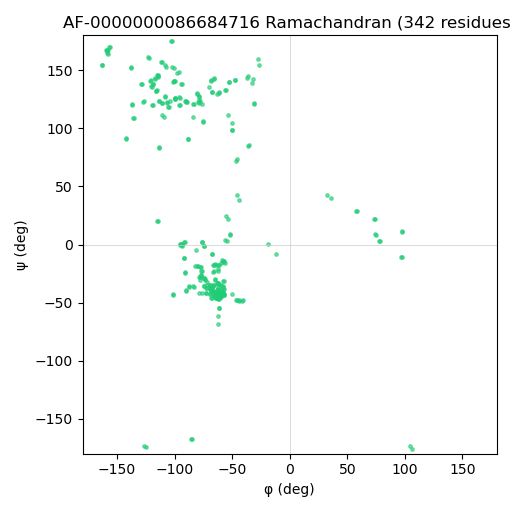.957 -8.32 1 93.62 147 LEU B O 1
ATOM 2357 N N . ASN B 1 148 ? 2.697 -4.25 -6.703 1 92.25 148 ASN B N 1
ATOM 2358 C CA . ASN B 1 148 ? 1.676 -4.652 -5.738 1 92.25 148 ASN B CA 1
ATOM 2359 C C . ASN B 1 148 ? 0.771 -3.482 -5.359 1 92.25 148 ASN B C 1
ATOM 2361 O O . ASN B 1 148 ? -0.434 -3.66 -5.172 1 92.25 148 ASN B O 1
ATOM 2365 N N . LEU B 1 149 ? 1.354 -2.354 -5.207 1 92.81 149 LEU B N 1
ATOM 2366 C CA . LEU B 1 149 ? 0.533 -1.175 -4.953 1 92.81 149 LEU B CA 1
ATOM 2367 C C . LEU B 1 149 ? -0.438 -0.93 -6.102 1 92.81 149 LEU B C 1
ATOM 2369 O O . LEU B 1 149 ? -1.606 -0.605 -5.875 1 92.81 149 LEU B O 1
ATOM 2373 N N . ALA B 1 150 ? 0.056 -1.104 -7.297 1 94.88 150 ALA B N 1
ATOM 2374 C CA . ALA B 1 150 ? -0.784 -0.899 -8.477 1 94.88 150 ALA B CA 1
ATOM 2375 C C . ALA B 1 150 ? -1.941 -1.895 -8.5 1 94.88 150 ALA B C 1
ATOM 2377 O O . ALA B 1 150 ? -3.084 -1.52 -8.781 1 94.88 150 ALA B O 1
ATOM 2378 N N . LEU B 1 151 ? -1.636 -3.125 -8.234 1 92.56 151 LEU B N 1
ATOM 2379 C CA . LEU B 1 151 ? -2.668 -4.156 -8.234 1 92.56 151 LEU B CA 1
ATOM 2380 C C . LEU B 1 151 ? -3.732 -3.855 -7.18 1 92.56 151 LEU B C 1
ATOM 2382 O O . LEU B 1 151 ? -4.93 -4 -7.445 1 92.56 151 LEU B O 1
ATOM 2386 N N . ARG B 1 152 ? -3.311 -3.436 -6.043 1 90.62 152 ARG B N 1
ATOM 2387 C CA . ARG B 1 152 ? -4.25 -3.119 -4.973 1 90.62 152 ARG B CA 1
ATOM 2388 C C . ARG B 1 152 ? -5.086 -1.893 -5.32 1 90.62 152 ARG B C 1
ATOM 2390 O O . ARG B 1 152 ? -6.297 -1.874 -5.09 1 90.62 152 ARG B O 1
ATOM 2397 N N . LEU B 1 153 ? -4.402 -0.92 -5.785 1 93.62 153 LEU B N 1
ATOM 2398 C CA . LEU B 1 153 ? -5.105 0.296 -6.184 1 93.62 153 LEU B CA 1
ATOM 2399 C C . LEU B 1 153 ? -6.152 -0.004 -7.25 1 93.62 153 LEU B C 1
ATOM 2401 O O . LEU B 1 153 ? -7.27 0.513 -7.191 1 93.62 153 LEU B O 1
ATOM 2405 N N . ARG B 1 154 ? -5.812 -0.831 -8.18 1 92.94 154 ARG B N 1
ATOM 2406 C CA . ARG B 1 154 ? -6.738 -1.241 -9.234 1 92.94 154 ARG B CA 1
ATOM 2407 C C . ARG B 1 154 ? -8 -1.861 -8.641 1 92.94 154 ARG B C 1
ATOM 2409 O O . ARG B 1 154 ? -9.109 -1.559 -9.078 1 92.94 154 ARG B O 1
ATOM 2416 N N . ARG B 1 155 ? -7.824 -2.672 -7.699 1 87.94 155 ARG B N 1
ATOM 2417 C CA . ARG B 1 155 ? -8.961 -3.318 -7.059 1 87.94 155 ARG B CA 1
ATOM 2418 C C . ARG B 1 155 ? -9.859 -2.291 -6.371 1 87.94 155 ARG B C 1
ATOM 2420 O O . ARG B 1 155 ? -11.086 -2.375 -6.449 1 87.94 155 ARG B O 1
ATOM 2427 N N . LEU B 1 156 ? -9.273 -1.368 -5.73 1 88.12 156 LEU B N 1
ATOM 2428 C CA . LEU B 1 156 ? -10.039 -0.373 -4.992 1 88.12 156 LEU B CA 1
ATOM 2429 C C . LEU B 1 156 ? -10.797 0.544 -5.945 1 88.12 156 LEU B C 1
ATOM 2431 O O . LEU B 1 156 ? -11.945 0.908 -5.68 1 88.12 156 LEU B O 1
ATOM 2435 N N . ILE B 1 157 ? -10.164 0.882 -7.051 1 90.69 157 ILE B N 1
ATOM 2436 C CA . ILE B 1 157 ? -10.82 1.794 -7.98 1 90.69 157 ILE B CA 1
ATOM 2437 C C . ILE B 1 157 ? -11.945 1.061 -8.711 1 90.69 157 ILE B C 1
ATOM 2439 O O . ILE B 1 157 ? -12.945 1.668 -9.094 1 90.69 157 ILE B O 1
ATOM 2443 N N . ARG B 1 158 ? -11.758 -0.263 -8.898 1 86.62 158 ARG B N 1
ATOM 2444 C CA . ARG B 1 158 ? -12.828 -1.057 -9.492 1 86.62 158 ARG B CA 1
ATOM 2445 C C . ARG B 1 158 ? -14.039 -1.117 -8.562 1 86.62 158 ARG B C 1
ATOM 2447 O O . ARG B 1 158 ? -15.18 -1.093 -9.023 1 86.62 158 ARG B O 1
ATOM 2454 N N . ALA B 1 159 ? -13.742 -1.137 -7.324 1 83.38 159 ALA B N 1
ATOM 2455 C CA . ALA B 1 159 ? -14.812 -1.198 -6.328 1 83.38 159 ALA B CA 1
ATOM 2456 C C . ALA B 1 159 ? -15.477 0.166 -6.152 1 83.38 159 ALA B C 1
ATOM 2458 O O . ALA B 1 159 ? -16.641 0.25 -5.77 1 83.38 159 ALA B O 1
ATOM 2459 N N . ASP B 1 160 ? -14.758 1.223 -6.434 1 87.12 160 ASP B N 1
ATOM 2460 C CA . ASP B 1 160 ? -15.266 2.586 -6.305 1 87.12 160 ASP B CA 1
ATOM 2461 C C . ASP B 1 160 ? -14.75 3.473 -7.434 1 87.12 160 ASP B C 1
ATOM 2463 O O . ASP B 1 160 ? -13.781 4.215 -7.258 1 87.12 160 ASP B O 1
ATOM 2467 N N . PRO B 1 161 ? -15.516 3.537 -8.508 1 88.06 161 PRO B N 1
ATOM 2468 C CA . PRO B 1 161 ? -15.062 4.285 -9.68 1 88.06 161 PRO B CA 1
ATOM 2469 C C . PRO B 1 161 ? -14.93 5.781 -9.414 1 88.06 161 PRO B C 1
ATOM 2471 O O . PRO B 1 161 ? -14.266 6.492 -10.18 1 88.06 161 PRO B O 1
ATOM 2474 N N . GLY B 1 162 ? -15.531 6.203 -8.383 1 88.06 162 GLY B N 1
ATOM 2475 C CA . GLY B 1 162 ? -15.414 7.609 -8.031 1 88.06 162 GLY B CA 1
ATOM 2476 C C . GLY B 1 162 ? -14.016 8.008 -7.598 1 88.06 162 GLY B C 1
ATOM 2477 O O . GLY B 1 162 ? -13.695 9.195 -7.527 1 88.06 162 GLY B O 1
ATOM 2478 N N . LEU B 1 163 ? -13.148 7.039 -7.438 1 92.38 163 LEU B N 1
ATOM 2479 C CA . LEU B 1 163 ? -11.789 7.289 -6.977 1 92.38 163 LEU B CA 1
ATOM 2480 C C . LEU B 1 163 ? -10.844 7.488 -8.156 1 92.38 163 LEU B C 1
ATOM 2482 O O . LEU B 1 163 ? -9.719 7.953 -7.984 1 92.38 163 LEU B O 1
ATOM 2486 N N . VAL B 1 164 ? -11.281 7.191 -9.359 1 92.06 164 VAL B N 1
ATOM 2487 C CA . VAL B 1 164 ? -10.398 7.117 -10.523 1 92.06 164 VAL B CA 1
ATOM 2488 C C . VAL B 1 164 ? -9.758 8.484 -10.773 1 92.06 164 VAL B C 1
ATOM 2490 O O . VAL B 1 164 ? -8.539 8.578 -10.945 1 92.06 164 VAL B O 1
ATOM 2493 N N . ALA B 1 165 ? -10.555 9.477 -10.734 1 93 165 ALA B N 1
ATOM 2494 C CA . ALA B 1 165 ? -10.055 10.812 -11.039 1 93 165 ALA B CA 1
ATOM 2495 C C . ALA B 1 165 ? -9.023 11.266 -10.016 1 93 165 ALA B C 1
ATOM 2497 O O . ALA B 1 165 ? -7.965 11.781 -10.375 1 93 165 ALA B O 1
ATOM 2498 N N . ALA B 1 166 ? -9.312 11.031 -8.781 1 94.12 166 ALA B N 1
ATOM 2499 C CA . ALA B 1 166 ? -8.414 11.445 -7.715 1 94.12 166 ALA B CA 1
ATOM 2500 C C . ALA B 1 166 ? -7.086 10.688 -7.789 1 94.12 166 ALA B C 1
ATOM 2502 O O . ALA B 1 166 ? -6.02 11.273 -7.605 1 94.12 166 ALA B O 1
ATOM 2503 N N . VAL B 1 167 ? -7.18 9.422 -8.078 1 93.75 167 VAL B N 1
ATOM 2504 C CA . VAL B 1 167 ? -5.988 8.586 -8.203 1 93.75 167 VAL B CA 1
ATOM 2505 C C . VAL B 1 167 ? -5.137 9.07 -9.375 1 93.75 167 VAL B C 1
ATOM 2507 O O . VAL B 1 167 ? -3.916 9.195 -9.258 1 93.75 167 VAL B O 1
ATOM 2510 N N . ARG B 1 168 ? -5.754 9.375 -10.445 1 92 168 ARG B N 1
ATOM 2511 C CA . ARG B 1 168 ? -5.059 9.891 -11.609 1 92 168 ARG B CA 1
ATOM 2512 C C . ARG B 1 168 ? -4.363 11.211 -11.297 1 92 168 ARG B C 1
ATOM 2514 O O . ARG B 1 168 ? -3.203 11.414 -11.664 1 92 168 ARG B O 1
ATOM 2521 N N . ASP B 1 169 ? -5.02 12.047 -10.633 1 93.25 169 ASP B N 1
ATOM 2522 C CA . ASP B 1 169 ? -4.465 13.352 -10.281 1 93.25 169 ASP B CA 1
ATOM 2523 C C . ASP B 1 169 ? -3.236 13.211 -9.383 1 93.25 169 ASP B C 1
ATOM 2525 O O . ASP B 1 169 ? -2.248 13.922 -9.555 1 93.25 169 ASP B O 1
ATOM 2529 N N . LEU B 1 170 ? -3.324 12.289 -8.508 1 94 170 LEU B N 1
ATOM 2530 C CA . LEU B 1 170 ? -2.223 12.117 -7.566 1 94 170 LEU B CA 1
ATOM 2531 C C . LEU B 1 170 ? -1.025 11.461 -8.242 1 94 170 LEU B C 1
ATOM 2533 O O . LEU B 1 170 ? 0.123 11.734 -7.891 1 94 170 LEU B O 1
ATOM 2537 N N . LEU B 1 171 ? -1.32 10.547 -9.156 1 90.62 171 LEU B N 1
ATOM 2538 C CA . LEU B 1 171 ? -0.234 9.867 -9.852 1 90.62 171 LEU B CA 1
ATOM 2539 C C . LEU B 1 171 ? 0.414 10.797 -10.875 1 90.62 171 LEU B C 1
ATOM 2541 O O . LEU B 1 171 ? 1.557 10.578 -11.281 1 90.62 171 LEU B O 1
ATOM 2545 N N . GLY B 1 172 ? -0.023 12.031 -11.078 1 78.19 172 GLY B N 1
ATOM 2546 C CA . GLY B 1 172 ? 0.522 12.992 -12.023 1 78.19 172 GLY B CA 1
ATOM 2547 C C . GLY B 1 172 ? 0.159 12.688 -13.469 1 78.19 172 GLY B C 1
ATOM 2548 O O . GLY B 1 172 ? 0.887 13.055 -14.391 1 78.19 172 GLY B O 1
ATOM 2549 N N . SER B 1 173 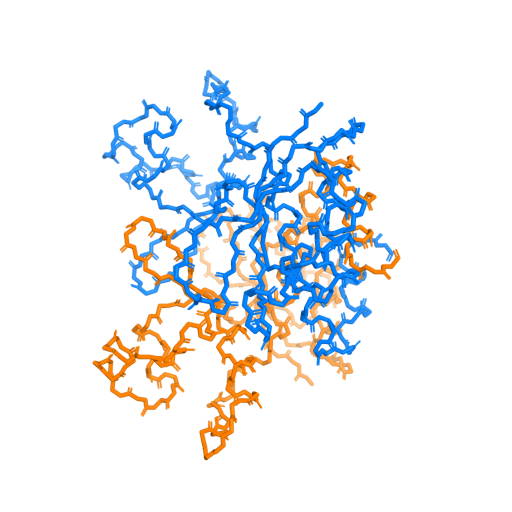? -0.74 11.703 -13.789 1 56.22 173 SER B N 1
ATOM 2550 C CA . SER B 1 173 ? -1.051 11.477 -15.195 1 56.22 173 SER B CA 1
ATOM 2551 C C . SER B 1 173 ? -2.324 12.211 -15.602 1 56.22 173 SER B C 1
ATOM 2553 O O . SER B 1 173 ? -3.188 12.484 -14.766 1 56.22 173 SER B O 1
#